Protein AF-A0A9D8TQJ2-F1 (afdb_monomer)

Structure (mmCIF, N/CA/C/O backbone):
data_AF-A0A9D8TQJ2-F1
#
_entry.id   AF-A0A9D8TQJ2-F1
#
loop_
_atom_site.group_PDB
_atom_site.id
_atom_site.type_symbol
_atom_site.label_atom_id
_atom_site.label_alt_id
_atom_site.label_comp_id
_atom_site.label_asym_id
_atom_site.label_entity_id
_atom_site.label_seq_id
_atom_site.pdbx_PDB_ins_code
_atom_site.Cartn_x
_atom_site.Cartn_y
_atom_site.Cartn_z
_atom_site.occupancy
_atom_site.B_iso_or_equiv
_atom_site.auth_seq_id
_atom_site.auth_comp_id
_atom_site.auth_asym_id
_atom_site.auth_atom_id
_atom_site.pdbx_PDB_model_num
ATOM 1 N N . MET A 1 1 ? 26.855 23.637 59.449 1.00 41.75 1 MET A N 1
ATOM 2 C CA . MET A 1 1 ? 26.951 24.164 58.075 1.00 41.75 1 MET A CA 1
ATOM 3 C C . MET A 1 1 ? 28.052 23.351 57.396 1.00 41.75 1 MET A C 1
ATOM 5 O O . MET A 1 1 ? 29.191 23.771 57.484 1.00 41.75 1 MET A O 1
ATOM 9 N N . THR A 1 2 ? 27.893 22.061 57.048 1.00 33.72 2 THR A N 1
ATOM 10 C CA . THR A 1 2 ? 27.016 21.406 56.033 1.00 33.72 2 THR A CA 1
ATOM 11 C C . THR A 1 2 ? 27.050 22.147 54.698 1.00 33.72 2 THR A C 1
ATOM 13 O O . THR A 1 2 ? 26.731 23.330 54.686 1.00 33.72 2 THR A O 1
ATOM 16 N N . ASP A 1 3 ? 27.362 21.558 53.550 1.00 35.69 3 ASP A N 1
ATOM 17 C CA . ASP A 1 3 ? 27.628 20.165 53.177 1.00 35.69 3 ASP A CA 1
ATOM 18 C C . ASP A 1 3 ? 28.449 20.242 51.874 1.00 35.69 3 ASP A C 1
ATOM 20 O O . ASP A 1 3 ? 27.935 20.703 50.855 1.00 35.69 3 ASP A O 1
ATOM 24 N N . GLU A 1 4 ? 29.709 19.807 51.899 1.00 45.75 4 GLU A N 1
ATOM 25 C CA . GLU A 1 4 ? 30.376 19.284 50.705 1.00 45.75 4 GLU A CA 1
ATOM 26 C C . GLU A 1 4 ? 29.895 17.834 50.563 1.00 45.75 4 GLU A C 1
ATOM 28 O O . GLU A 1 4 ? 30.240 16.984 51.382 1.00 45.75 4 GLU A O 1
ATOM 33 N N . ARG A 1 5 ? 29.030 17.559 49.577 1.00 44.41 5 ARG A N 1
ATOM 34 C CA . ARG A 1 5 ? 28.674 16.189 49.172 1.00 44.41 5 ARG A CA 1
ATOM 35 C C . ARG A 1 5 ? 29.328 15.909 47.825 1.00 44.41 5 ARG A C 1
ATOM 37 O O . ARG A 1 5 ? 29.052 16.627 46.870 1.00 44.41 5 ARG A O 1
ATOM 44 N N . ASN A 1 6 ? 30.385 15.107 47.786 1.00 33.66 6 ASN A N 1
ATOM 45 C CA . ASN A 1 6 ? 30.477 13.641 47.876 1.00 33.66 6 ASN A CA 1
ATOM 46 C C . ASN A 1 6 ? 30.016 12.887 46.618 1.00 33.66 6 ASN A C 1
ATOM 48 O O . ASN A 1 6 ? 28.889 13.034 46.151 1.00 33.66 6 ASN A O 1
ATOM 52 N N . ASP A 1 7 ? 30.946 12.021 46.214 1.00 34.88 7 ASP A N 1
ATOM 53 C CA . ASP A 1 7 ? 30.804 10.718 45.567 1.00 34.88 7 ASP A CA 1
ATOM 54 C C . ASP A 1 7 ? 30.577 10.640 44.055 1.00 34.88 7 ASP A C 1
ATOM 56 O O . ASP A 1 7 ? 29.483 10.453 43.527 1.00 34.88 7 ASP A O 1
ATOM 60 N N . ASN A 1 8 ? 31.730 10.663 43.379 1.00 35.00 8 ASN A N 1
ATOM 61 C CA . ASN A 1 8 ? 32.121 9.654 42.396 1.00 35.00 8 ASN A CA 1
ATOM 62 C C . ASN A 1 8 ? 31.466 8.281 42.631 1.00 35.00 8 ASN A C 1
ATOM 64 O O . ASN A 1 8 ? 31.633 7.696 43.694 1.00 35.00 8 ASN A O 1
ATOM 68 N N . ASP A 1 9 ? 30.912 7.704 41.569 1.00 33.22 9 ASP A N 1
ATOM 69 C CA . ASP A 1 9 ? 31.209 6.314 41.211 1.00 33.22 9 ASP A CA 1
ATOM 70 C C . ASP A 1 9 ? 30.932 6.118 39.711 1.00 33.22 9 ASP A C 1
ATOM 72 O O . ASP A 1 9 ? 29.886 5.652 39.263 1.00 33.22 9 ASP A O 1
ATOM 76 N N . VAL A 1 10 ? 31.918 6.528 38.909 1.00 40.25 10 VAL A N 1
ATOM 77 C CA . VAL A 1 10 ? 32.164 5.937 37.593 1.00 40.25 10 VAL A CA 1
ATOM 78 C C . VAL A 1 10 ? 32.840 4.599 37.866 1.00 40.25 10 VAL A C 1
ATOM 80 O O . VAL A 1 10 ? 34.021 4.562 38.207 1.00 40.25 10 VAL A O 1
ATOM 83 N N . LYS A 1 11 ? 32.090 3.504 37.731 1.00 32.88 11 LYS A N 1
ATOM 84 C CA . LYS A 1 11 ? 32.641 2.149 37.673 1.00 32.88 11 LYS A CA 1
ATOM 85 C C . LYS A 1 11 ? 32.078 1.405 36.471 1.00 32.88 11 LYS A C 1
ATOM 87 O O . LYS A 1 11 ? 30.883 1.152 36.378 1.00 32.88 11 LYS A O 1
ATOM 92 N N . GLU A 1 12 ? 33.002 1.140 35.552 1.00 30.14 12 GLU A N 1
ATOM 93 C CA . GLU A 1 12 ? 33.209 -0.154 34.901 1.00 30.14 12 GLU A CA 1
ATOM 94 C C . GLU A 1 12 ? 31.974 -0.867 34.334 1.00 30.14 12 GLU A C 1
ATOM 96 O O . GLU A 1 12 ? 31.280 -1.623 35.009 1.00 30.14 12 GLU A O 1
ATOM 101 N N . ILE A 1 13 ? 31.790 -0.721 33.020 1.00 30.53 13 ILE A N 1
ATOM 102 C CA . ILE A 1 13 ? 31.153 -1.759 32.208 1.00 30.53 13 ILE A CA 1
ATOM 103 C C . ILE A 1 13 ? 32.266 -2.745 31.851 1.00 30.53 13 ILE A C 1
ATOM 105 O O . ILE A 1 13 ? 32.965 -2.570 30.855 1.00 30.53 13 ILE A O 1
ATOM 109 N N . THR A 1 14 ? 32.456 -3.746 32.706 1.00 29.34 14 THR A N 1
ATOM 110 C CA . THR A 1 14 ? 33.305 -4.903 32.418 1.00 29.34 14 THR A CA 1
ATOM 111 C C . THR A 1 14 ? 32.421 -6.034 31.907 1.00 29.34 14 THR A C 1
ATOM 113 O O . THR A 1 14 ? 31.404 -6.375 32.511 1.00 29.34 14 THR A O 1
ATOM 116 N N . GLU A 1 15 ? 32.816 -6.578 30.759 1.00 38.06 15 GLU A N 1
ATOM 117 C CA . GLU A 1 15 ? 32.285 -7.781 30.126 1.00 38.06 15 GLU A CA 1
ATOM 118 C C . GLU A 1 15 ? 32.213 -8.954 31.105 1.00 38.06 15 GLU A C 1
ATOM 120 O O . GLU A 1 15 ? 33.219 -9.292 31.723 1.00 38.06 15 GLU A O 1
ATOM 125 N N . LEU A 1 16 ? 31.071 -9.644 31.153 1.00 29.00 16 LEU A N 1
ATOM 126 C CA . LEU A 1 16 ? 31.020 -11.045 31.561 1.00 29.00 16 LEU A CA 1
ATOM 127 C C . LEU A 1 16 ? 29.983 -11.811 30.727 1.00 29.00 16 LEU A C 1
ATOM 129 O O . LEU A 1 16 ? 28.775 -11.693 30.909 1.00 29.00 16 LEU A O 1
ATOM 133 N N . SER A 1 17 ? 30.557 -12.631 29.849 1.00 29.00 17 SER A N 1
ATOM 134 C CA . SER A 1 17 ? 30.237 -14.045 29.655 1.00 29.00 17 SER A CA 1
ATOM 135 C C . SER A 1 17 ? 28.999 -14.430 28.849 1.00 29.00 17 SER A C 1
ATOM 137 O O . SER A 1 17 ? 27.849 -14.346 29.274 1.00 29.00 17 SER A O 1
ATOM 139 N N . ALA A 1 18 ? 29.318 -15.000 27.687 1.00 37.19 18 ALA A N 1
ATOM 140 C CA . ALA A 1 18 ? 28.514 -15.968 26.971 1.00 37.19 18 ALA A CA 1
ATOM 141 C C . ALA A 1 18 ? 27.971 -17.052 27.916 1.00 37.19 18 ALA A C 1
ATOM 143 O O . ALA A 1 18 ? 28.737 -17.732 28.596 1.00 37.19 18 ALA A O 1
ATOM 144 N N . HIS A 1 19 ? 26.656 -17.246 27.878 1.00 29.11 19 HIS A N 1
ATOM 145 C CA . HIS A 1 19 ? 26.018 -18.493 28.265 1.00 29.11 19 HIS A CA 1
ATOM 146 C C . HIS A 1 19 ? 25.115 -18.948 27.117 1.00 29.11 19 HIS A C 1
ATOM 148 O O . HIS A 1 19 ? 24.122 -18.307 26.783 1.00 29.11 19 HIS A O 1
ATOM 154 N N . GLU A 1 20 ? 25.600 -20.002 26.462 1.00 26.11 20 GLU A N 1
ATOM 155 C CA . GLU A 1 20 ? 24.887 -21.164 25.926 1.00 26.11 20 GLU A CA 1
ATOM 156 C C . GLU A 1 20 ? 23.456 -20.941 25.412 1.00 26.11 20 GLU A C 1
ATOM 158 O O . GLU A 1 20 ? 22.484 -20.806 26.154 1.00 26.11 20 GLU A O 1
ATOM 163 N N . LEU A 1 21 ? 23.349 -20.987 24.082 1.00 28.83 21 LEU A N 1
ATOM 164 C CA . LEU A 1 21 ? 22.113 -21.241 23.352 1.00 28.83 21 LEU A CA 1
ATOM 165 C C . LEU A 1 21 ? 21.481 -22.549 23.863 1.00 28.83 21 LEU A C 1
ATOM 167 O O . LEU A 1 21 ? 22.164 -23.573 23.834 1.00 28.83 21 LEU A O 1
ATOM 171 N N . PRO A 1 22 ? 20.196 -22.576 24.256 1.00 29.62 22 PRO A N 1
ATOM 172 C CA . PRO A 1 22 ? 19.494 -23.842 24.340 1.00 29.62 22 PRO A CA 1
ATOM 173 C C . PRO A 1 22 ? 19.317 -24.390 22.920 1.00 29.62 22 PRO A C 1
ATOM 175 O O . PRO A 1 22 ? 18.733 -23.735 22.050 1.00 29.62 22 PRO A O 1
ATOM 178 N N . GLU A 1 23 ? 19.829 -25.598 22.695 1.00 32.75 23 GLU A N 1
ATOM 179 C CA . GLU A 1 23 ? 19.417 -26.449 21.584 1.00 32.75 23 GLU A CA 1
ATOM 180 C C . GLU A 1 23 ? 17.892 -26.593 21.652 1.00 32.75 23 GLU A C 1
ATOM 182 O O . GLU A 1 23 ? 17.343 -27.092 22.634 1.00 32.75 23 GLU A O 1
ATOM 187 N N . SER A 1 24 ? 17.189 -26.092 20.634 1.00 34.31 24 SER A N 1
ATOM 188 C CA . SER A 1 24 ? 15.777 -26.417 20.449 1.00 34.31 24 SER A CA 1
ATOM 189 C C . SER A 1 24 ? 15.685 -27.455 19.346 1.00 34.31 24 SER A C 1
ATOM 191 O O . SER A 1 24 ? 15.952 -27.178 18.177 1.00 34.31 24 SER A O 1
ATOM 193 N N . GLU A 1 25 ? 15.365 -28.669 19.782 1.00 29.47 25 GLU A N 1
ATOM 194 C CA . GLU A 1 25 ? 14.920 -29.770 18.948 1.00 29.47 25 GLU A CA 1
ATOM 195 C C . GLU A 1 25 ? 13.730 -29.351 18.074 1.00 29.47 25 GLU A C 1
ATOM 197 O O . GLU A 1 25 ? 12.920 -28.492 18.438 1.00 29.47 25 GLU A O 1
ATOM 202 N N . ASP A 1 26 ? 13.653 -29.994 16.911 1.00 37.78 26 ASP A N 1
ATOM 203 C CA . ASP A 1 26 ? 12.582 -29.930 15.924 1.00 37.78 26 ASP A CA 1
ATOM 204 C C . ASP A 1 26 ? 11.184 -29.708 16.528 1.00 37.78 26 ASP A C 1
ATOM 206 O O . ASP A 1 26 ? 10.557 -30.594 17.108 1.00 37.78 26 ASP A O 1
ATOM 210 N N . GLY A 1 27 ? 10.648 -28.513 16.290 1.00 26.33 27 GLY A N 1
ATOM 211 C CA . GLY A 1 27 ? 9.267 -28.149 16.577 1.00 26.33 27 GLY A CA 1
ATOM 212 C C . GLY A 1 27 ? 8.750 -27.233 15.480 1.00 26.33 27 GLY A C 1
ATOM 213 O O . GLY A 1 27 ? 8.761 -26.012 15.620 1.00 26.33 27 GLY A O 1
ATOM 214 N N . GLY A 1 28 ? 8.357 -27.835 14.354 1.00 25.61 28 GLY A N 1
ATOM 215 C CA . GLY A 1 28 ? 7.933 -27.168 13.123 1.00 25.61 28 GLY A CA 1
ATOM 216 C C . GLY A 1 28 ? 7.059 -25.930 13.341 1.00 25.61 28 GLY A C 1
ATOM 217 O O . GLY A 1 28 ? 5.921 -26.005 13.805 1.00 25.61 28 GLY A O 1
ATOM 218 N N . ILE A 1 29 ? 7.585 -24.777 12.930 1.00 25.77 29 ILE A N 1
ATOM 219 C CA . ILE A 1 29 ? 6.848 -23.517 12.890 1.00 25.77 29 ILE A CA 1
ATOM 220 C C . ILE A 1 29 ? 5.785 -23.627 11.790 1.00 25.77 29 ILE A C 1
ATOM 222 O O . ILE A 1 29 ? 6.057 -23.470 10.598 1.00 25.77 29 ILE A O 1
ATOM 226 N N . SER A 1 30 ? 4.549 -23.896 12.207 1.00 27.72 30 SER A N 1
ATOM 227 C CA . SER A 1 30 ? 3.347 -23.760 11.388 1.00 27.72 30 SER A CA 1
ATOM 228 C C . SER A 1 30 ? 3.174 -22.293 10.986 1.00 27.72 30 SER A C 1
ATOM 230 O O . SER A 1 30 ? 2.658 -21.467 11.740 1.00 27.72 30 SER A O 1
ATOM 232 N N . VAL A 1 31 ? 3.608 -21.966 9.771 1.00 25.33 31 VAL A N 1
ATOM 233 C CA . VAL A 1 31 ? 3.366 -20.679 9.116 1.00 25.33 31 VAL A CA 1
ATOM 234 C C . VAL A 1 31 ? 1.867 -20.546 8.828 1.00 25.33 31 VAL A C 1
ATOM 236 O O . VAL A 1 31 ? 1.390 -20.945 7.764 1.00 25.33 31 VAL A O 1
ATOM 239 N N . THR A 1 32 ? 1.099 -19.949 9.739 1.00 27.67 32 THR A N 1
ATOM 240 C CA . THR A 1 32 ? -0.270 -19.507 9.438 1.00 27.67 32 THR A CA 1
ATOM 241 C C . THR A 1 32 ? -0.207 -18.291 8.516 1.00 27.67 32 THR A C 1
ATOM 243 O O . THR A 1 32 ? -0.127 -17.137 8.939 1.00 27.67 32 THR A O 1
ATOM 246 N N . ARG A 1 33 ? -0.194 -18.573 7.210 1.00 33.56 33 ARG A N 1
ATOM 247 C CA . ARG A 1 33 ? -0.415 -17.614 6.126 1.00 33.56 33 ARG A CA 1
ATOM 248 C C . ARG A 1 33 ? -1.870 -17.146 6.153 1.00 33.56 33 ARG A C 1
ATOM 250 O O . ARG A 1 33 ? -2.712 -17.767 5.519 1.00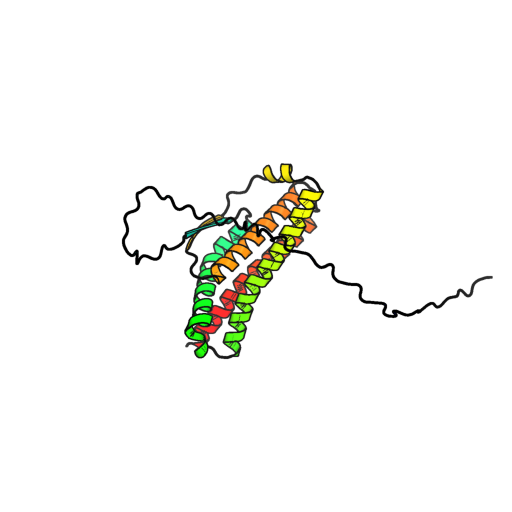 33.56 33 ARG A O 1
ATOM 257 N N . GLU A 1 34 ? -2.156 -16.013 6.779 1.00 30.44 34 GLU A N 1
ATOM 258 C CA . GLU A 1 34 ? -3.435 -15.319 6.572 1.00 30.44 34 GLU A CA 1
ATOM 259 C C . GLU A 1 34 ? -3.230 -13.841 6.234 1.00 30.44 34 GLU A C 1
ATOM 261 O O . GLU A 1 34 ? -3.637 -12.922 6.937 1.00 30.44 34 GLU A O 1
ATOM 266 N N . ALA A 1 35 ? -2.639 -13.611 5.061 1.00 28.36 35 ALA A N 1
ATOM 267 C CA . ALA A 1 35 ? -3.181 -12.594 4.173 1.00 28.36 35 ALA A CA 1
ATOM 268 C C . ALA A 1 35 ? -4.243 -13.306 3.324 1.00 28.36 35 ALA A C 1
ATOM 270 O O . ALA A 1 35 ? -3.904 -13.971 2.342 1.00 28.36 35 ALA A O 1
ATOM 271 N N . VAL A 1 36 ? -5.513 -13.253 3.741 1.00 32.34 36 VAL A N 1
ATOM 272 C CA . VAL A 1 36 ? -6.609 -13.883 2.991 1.00 32.34 36 VAL A CA 1
ATOM 273 C C . VAL A 1 36 ? -6.838 -13.091 1.710 1.00 32.34 36 VAL A C 1
ATOM 275 O O . VAL A 1 36 ? -7.630 -12.156 1.637 1.00 32.34 36 VAL A O 1
ATOM 278 N N . ILE A 1 37 ? -6.120 -13.495 0.674 1.00 37.25 37 ILE A N 1
ATOM 279 C CA . ILE A 1 37 ? -6.521 -13.275 -0.700 1.00 37.25 37 ILE A CA 1
ATOM 280 C C . ILE A 1 37 ? -7.470 -14.425 -1.033 1.00 37.25 37 ILE A C 1
ATOM 28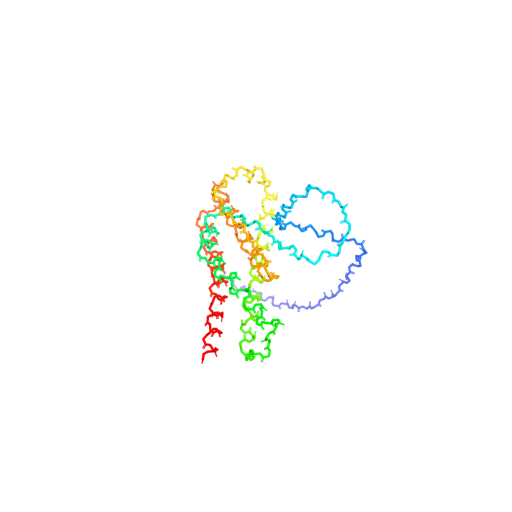2 O O . ILE A 1 37 ? -7.048 -15.564 -1.223 1.00 37.25 37 ILE A O 1
ATOM 286 N N . SER A 1 38 ? -8.764 -14.128 -1.105 1.00 34.75 38 SER A N 1
ATOM 287 C CA . SER A 1 38 ? -9.771 -15.113 -1.490 1.00 34.75 38 SER A CA 1
ATOM 288 C C . SER A 1 38 ? -9.654 -15.442 -2.982 1.00 34.75 38 SER A C 1
ATOM 290 O O . SER A 1 38 ? -10.072 -14.668 -3.844 1.00 34.75 38 SER A O 1
ATOM 292 N N . ALA A 1 39 ? -9.092 -16.608 -3.300 1.00 36.47 39 ALA A N 1
ATOM 293 C CA . ALA A 1 39 ? -9.189 -17.218 -4.620 1.00 36.47 39 ALA A CA 1
ATOM 294 C C . ALA A 1 39 ? -10.497 -18.026 -4.707 1.00 36.47 39 ALA A C 1
ATOM 296 O O . ALA A 1 39 ? -10.502 -19.244 -4.557 1.00 36.47 39 ALA A O 1
ATOM 297 N N . LYS A 1 40 ? -11.641 -17.370 -4.939 1.00 33.22 40 LYS A N 1
ATOM 298 C CA . LYS A 1 40 ? -12.885 -18.096 -5.260 1.00 33.22 40 LYS A CA 1
ATOM 299 C C . LYS A 1 40 ? -12.867 -18.561 -6.721 1.00 33.22 40 LYS A C 1
ATOM 301 O O . LYS A 1 40 ? -13.340 -17.861 -7.614 1.00 33.22 40 LYS A O 1
ATOM 306 N N . GLY A 1 41 ? -12.347 -19.765 -6.954 1.00 35.34 41 GLY A N 1
ATOM 307 C CA . GLY A 1 41 ? -12.626 -20.561 -8.151 1.00 35.34 41 GLY A CA 1
ATOM 308 C C . GLY A 1 41 ? -13.849 -21.450 -7.912 1.00 35.34 41 GLY A C 1
ATOM 309 O O . GLY A 1 41 ? -13.809 -22.341 -7.070 1.00 35.34 41 GLY A O 1
ATOM 310 N N . LYS A 1 42 ? -14.954 -21.213 -8.627 1.00 33.16 42 LYS A N 1
ATOM 311 C CA . LYS A 1 42 ? -16.074 -22.165 -8.686 1.00 33.16 42 LYS A CA 1
ATOM 312 C C . LYS A 1 42 ? -15.706 -23.271 -9.684 1.00 33.16 42 LYS A C 1
ATOM 314 O O . LYS A 1 42 ? -15.885 -23.067 -10.878 1.00 33.16 42 LYS A O 1
ATOM 319 N N . ASN A 1 43 ? -15.234 -24.424 -9.208 1.00 37.84 43 ASN A N 1
ATOM 320 C CA . ASN A 1 43 ? -15.169 -25.645 -10.016 1.00 37.84 43 ASN A CA 1
ATOM 321 C C . ASN A 1 43 ? -16.440 -26.470 -9.781 1.00 37.84 43 ASN A C 1
ATOM 323 O O . ASN A 1 43 ? -16.605 -27.097 -8.738 1.00 37.84 43 ASN A O 1
ATOM 327 N N . ARG A 1 44 ? -17.344 -26.469 -10.762 1.00 34.44 44 ARG A N 1
ATOM 328 C CA . ARG A 1 44 ? -18.294 -27.565 -10.981 1.00 34.44 44 ARG A CA 1
ATOM 329 C C . ARG A 1 44 ? -17.950 -28.165 -12.341 1.00 34.44 44 ARG A C 1
ATOM 331 O O . ARG A 1 44 ? -18.057 -27.455 -13.333 1.00 34.44 44 ARG A O 1
ATOM 338 N N . GLY A 1 45 ? -17.547 -29.434 -12.368 1.00 30.52 45 GLY A N 1
ATOM 339 C CA . GLY A 1 45 ? -17.410 -30.210 -13.605 1.00 30.52 45 GLY A CA 1
ATOM 340 C C . GLY A 1 45 ? -16.104 -30.994 -13.723 1.00 30.52 45 GLY A C 1
ATOM 341 O O . GLY A 1 45 ? -15.084 -30.438 -14.102 1.00 30.52 45 GLY A O 1
ATOM 342 N N . SER A 1 46 ? -16.189 -32.280 -13.379 1.00 32.25 46 SER A N 1
ATOM 343 C CA . SER A 1 46 ? -15.645 -33.445 -14.098 1.00 32.25 46 SER A CA 1
ATOM 344 C C . SER A 1 46 ? -14.241 -33.364 -14.721 1.00 32.25 46 SER A C 1
ATOM 346 O O . SER A 1 46 ? -14.026 -32.740 -15.756 1.00 32.25 46 SER A O 1
ATOM 348 N N . TYR A 1 47 ? -13.312 -34.132 -14.147 1.00 38.00 47 TYR A N 1
ATOM 349 C CA . TYR A 1 47 ? -12.015 -34.459 -14.737 1.00 38.00 47 TYR A CA 1
ATOM 350 C C . TYR A 1 47 ? -12.167 -35.319 -16.003 1.00 38.00 47 TYR A C 1
ATOM 352 O O . TYR A 1 47 ? -12.763 -36.392 -15.959 1.00 38.00 47 TYR A O 1
ATOM 360 N N . SER A 1 48 ? -11.542 -34.898 -17.103 1.00 33.91 48 SER A N 1
ATOM 361 C CA . SER A 1 48 ? -10.993 -35.803 -18.120 1.00 33.91 48 SER A CA 1
ATOM 362 C C . SER A 1 48 ? -9.690 -35.200 -18.654 1.00 33.91 48 SER A C 1
ATOM 364 O O . SER A 1 48 ? -9.580 -33.986 -18.829 1.00 33.91 48 SER A O 1
ATOM 366 N N . GLY A 1 49 ? -8.664 -36.045 -18.759 1.00 40.31 49 GLY A N 1
ATOM 367 C CA . GLY A 1 49 ? -7.272 -35.658 -18.958 1.00 40.31 49 GLY A CA 1
ATOM 368 C C . GLY A 1 49 ? -6.948 -35.167 -20.369 1.00 40.31 49 GLY A C 1
ATOM 369 O O . GLY A 1 49 ? -7.400 -35.718 -21.366 1.00 40.31 49 GLY A O 1
ATOM 370 N N . GLY A 1 50 ? -6.095 -34.148 -20.418 1.00 30.97 50 GLY A N 1
ATOM 371 C CA . GLY A 1 50 ? -5.432 -33.609 -21.602 1.00 30.97 50 GLY A CA 1
ATOM 372 C C . GLY A 1 50 ? -4.474 -32.491 -21.168 1.00 30.97 50 GLY A C 1
ATOM 373 O O . GLY A 1 50 ? -4.700 -31.883 -20.117 1.00 30.97 50 GLY A O 1
ATOM 374 N N . PRO A 1 51 ? -3.379 -32.216 -21.899 1.00 34.56 51 PRO A N 1
ATOM 375 C CA . PRO A 1 51 ? -2.375 -31.256 -21.459 1.00 34.56 51 PRO A CA 1
ATOM 376 C C . PRO A 1 51 ? -2.941 -29.838 -21.594 1.00 34.56 51 PRO A C 1
ATOM 378 O O . PRO A 1 51 ? -3.027 -29.283 -22.690 1.00 34.56 51 PRO A O 1
ATOM 381 N N . VAL A 1 52 ? -3.348 -29.237 -20.474 1.00 39.53 52 VAL A N 1
ATOM 382 C CA . VAL A 1 52 ? -3.906 -27.879 -20.445 1.00 39.53 52 VAL A CA 1
ATOM 383 C C . VAL A 1 52 ? -2.777 -26.861 -20.632 1.00 39.53 52 VAL A C 1
ATOM 385 O O . VAL A 1 52 ? -2.239 -26.296 -19.682 1.00 39.53 52 VAL A O 1
ATOM 388 N N . ARG A 1 53 ? -2.429 -26.581 -21.893 1.00 43.56 53 ARG A N 1
ATOM 389 C CA . ARG A 1 53 ? -1.836 -25.297 -22.291 1.00 43.56 53 ARG A CA 1
ATOM 390 C C . ARG A 1 53 ? -2.915 -24.218 -22.150 1.00 43.56 53 ARG A C 1
ATOM 392 O O . ARG A 1 53 ? -3.609 -23.884 -23.100 1.00 43.56 53 ARG A O 1
ATOM 399 N N . GLY A 1 54 ? -3.075 -23.700 -20.938 1.00 36.34 54 GLY A N 1
ATOM 400 C CA . GLY A 1 54 ? -4.040 -22.651 -20.619 1.00 36.34 54 GLY A CA 1
ATOM 401 C C . GLY A 1 54 ? -3.770 -22.104 -19.227 1.00 36.34 54 GLY A C 1
ATOM 402 O O . GLY A 1 54 ? -4.432 -22.489 -18.270 1.00 36.34 54 GLY A O 1
ATOM 403 N N . GLY A 1 55 ? -2.753 -21.248 -19.101 1.00 39.59 55 GLY A N 1
ATOM 404 C CA . GLY A 1 55 ? -2.408 -20.606 -17.834 1.00 39.59 55 GLY A CA 1
ATOM 405 C C . GLY A 1 55 ? -3.610 -19.845 -17.272 1.00 39.59 55 GLY A C 1
ATOM 406 O O . GLY A 1 55 ? -3.986 -18.795 -17.792 1.00 39.59 55 GLY A O 1
ATOM 407 N N . LEU A 1 56 ? -4.220 -20.389 -16.218 1.00 48.12 56 LEU A N 1
ATOM 408 C CA . LEU A 1 56 ? -5.282 -19.751 -15.445 1.00 48.12 56 LEU A CA 1
ATOM 409 C C . LEU A 1 56 ? -4.786 -18.378 -14.972 1.00 48.12 56 LEU A C 1
ATOM 411 O O . LEU A 1 56 ? -3.959 -18.290 -14.064 1.00 48.12 56 LEU A O 1
ATOM 415 N N . ARG A 1 57 ? -5.286 -17.290 -15.573 1.00 56.03 57 ARG A N 1
ATOM 416 C CA . ARG A 1 57 ? -5.082 -15.942 -15.027 1.00 56.03 57 ARG A CA 1
ATOM 417 C C . ARG A 1 57 ? -5.702 -15.911 -13.632 1.00 56.03 57 ARG A C 1
ATOM 419 O O . ARG A 1 57 ? -6.922 -15.944 -13.491 1.00 56.03 57 ARG A O 1
ATOM 426 N N . GLN A 1 58 ? -4.861 -15.872 -12.604 1.00 70.50 58 GLN A N 1
ATOM 427 C CA . GLN A 1 58 ? -5.313 -15.756 -11.224 1.00 70.50 58 GLN A CA 1
ATOM 428 C C . GLN A 1 58 ? -5.855 -14.340 -10.998 1.00 70.50 58 GLN A C 1
ATOM 430 O O . GLN A 1 58 ? -5.142 -13.347 -11.162 1.00 70.50 58 GLN A O 1
ATOM 435 N N . TYR A 1 59 ? -7.136 -14.249 -10.647 1.00 81.25 59 TYR A N 1
ATOM 436 C CA . TYR A 1 59 ? -7.776 -12.996 -10.260 1.00 81.25 59 TYR A CA 1
ATOM 437 C C . TYR A 1 59 ? -7.889 -12.922 -8.740 1.00 81.25 59 TYR A C 1
ATOM 439 O O . TYR A 1 59 ? -8.283 -13.888 -8.093 1.00 81.25 59 TYR A O 1
ATOM 447 N N . TYR A 1 60 ? -7.586 -11.747 -8.213 1.00 83.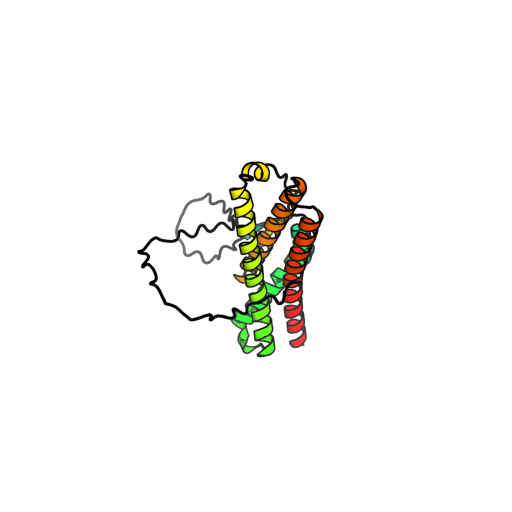81 60 TYR A N 1
ATOM 448 C CA . TYR A 1 60 ? -7.525 -11.406 -6.804 1.00 83.81 60 TYR A CA 1
ATOM 449 C C . TYR A 1 60 ? -8.636 -10.393 -6.514 1.00 83.81 60 TYR A C 1
ATOM 451 O O . TYR A 1 60 ? -8.841 -9.455 -7.290 1.00 83.81 60 TYR A O 1
ATOM 459 N N . GLU A 1 61 ? -9.381 -10.582 -5.428 1.00 88.38 61 GLU A N 1
ATOM 460 C CA . GLU A 1 61 ? -10.340 -9.590 -4.940 1.00 88.38 61 GLU A CA 1
ATOM 461 C C . GLU A 1 61 ? -9.667 -8.749 -3.853 1.00 88.38 61 GLU A C 1
ATOM 463 O O . GLU A 1 61 ? -9.344 -9.259 -2.782 1.00 88.38 61 GLU A O 1
ATOM 468 N N . LEU A 1 62 ? -9.429 -7.468 -4.140 1.00 90.62 62 LEU A N 1
ATOM 469 C CA . LEU A 1 62 ? -8.966 -6.508 -3.146 1.00 90.62 62 LEU A CA 1
ATOM 470 C C . LEU A 1 62 ? -10.181 -5.879 -2.466 1.00 90.62 62 LEU A C 1
ATOM 472 O O . LEU A 1 62 ? -11.042 -5.321 -3.149 1.00 90.62 62 LEU A O 1
ATOM 476 N N . VAL A 1 63 ? -10.217 -5.950 -1.137 1.00 90.19 63 VAL A N 1
ATOM 477 C CA . VAL A 1 63 ? -11.234 -5.321 -0.290 1.00 90.19 63 VAL A CA 1
ATOM 478 C C . VAL A 1 63 ? -10.519 -4.440 0.729 1.00 90.19 63 VAL A C 1
ATOM 480 O O . VAL A 1 63 ? -9.738 -4.953 1.529 1.00 90.19 63 VAL A O 1
ATOM 483 N N . LEU A 1 64 ? -10.783 -3.136 0.685 1.00 91.62 64 LEU A N 1
ATOM 484 C CA . LEU A 1 64 ? -10.265 -2.142 1.627 1.00 91.62 64 LEU A CA 1
ATOM 485 C C . LEU A 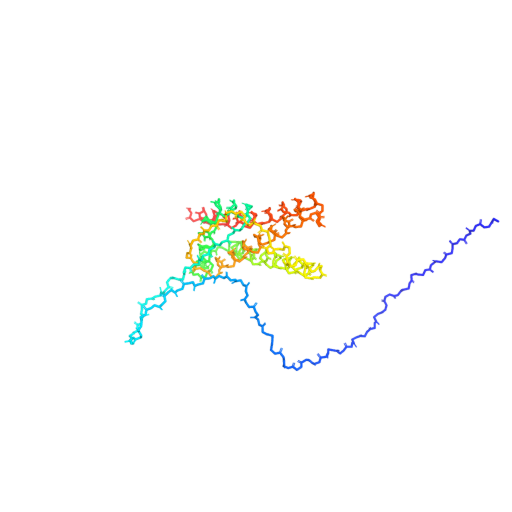1 64 ? -11.429 -1.560 2.411 1.00 91.62 64 LEU A C 1
ATOM 487 O O . LEU A 1 64 ? -12.475 -1.282 1.832 1.00 91.62 64 LEU A O 1
ATOM 491 N N . LEU A 1 65 ? -11.252 -1.391 3.709 1.00 89.44 65 LEU A N 1
ATOM 492 C CA . LEU A 1 65 ? -12.322 -1.057 4.642 1.00 89.44 65 LEU A CA 1
ATOM 493 C C . LEU A 1 65 ? -12.307 0.412 5.065 1.00 89.44 65 LEU A C 1
ATOM 495 O O . LEU A 1 65 ? -13.359 0.994 5.328 1.00 89.44 65 LEU A O 1
ATOM 499 N N . SER A 1 66 ? -11.117 1.005 5.116 1.00 90.38 66 SER A N 1
ATOM 500 C CA . SER A 1 66 ? -10.919 2.404 5.475 1.00 90.38 66 SER A CA 1
ATOM 501 C C . SER A 1 66 ? -11.150 3.332 4.283 1.00 90.38 66 SER A C 1
ATOM 503 O O . SER A 1 66 ? -10.834 3.010 3.125 1.00 90.38 66 SER A O 1
ATOM 505 N N . ALA A 1 67 ? -11.659 4.531 4.566 1.00 89.81 67 ALA A N 1
ATOM 506 C CA . ALA A 1 67 ? -11.805 5.582 3.565 1.00 89.81 67 ALA A CA 1
ATOM 507 C C . ALA A 1 67 ? -10.433 6.024 3.026 1.00 89.81 67 ALA A C 1
ATOM 509 O O . ALA A 1 67 ? -10.273 6.263 1.829 1.00 89.81 67 ALA A O 1
ATOM 510 N N . GLU A 1 68 ? -9.413 6.087 3.879 1.00 91.88 68 GLU A N 1
ATOM 511 C CA . GLU A 1 68 ? -8.042 6.459 3.540 1.00 91.88 68 GLU A CA 1
ATOM 512 C C . GLU A 1 68 ? -7.424 5.498 2.525 1.00 91.88 68 GLU A C 1
ATOM 514 O O . GLU A 1 68 ? -6.910 5.949 1.496 1.00 91.88 68 GLU A O 1
ATOM 519 N N . ALA A 1 69 ? -7.494 4.185 2.769 1.00 93.38 69 ALA A N 1
ATOM 520 C CA . ALA A 1 69 ? -6.979 3.198 1.823 1.00 93.38 69 ALA A CA 1
ATOM 521 C C . ALA A 1 69 ? -7.788 3.193 0.529 1.00 93.38 69 ALA A C 1
ATOM 523 O O . ALA A 1 69 ? -7.200 3.160 -0.553 1.00 93.38 69 ALA A O 1
ATOM 524 N N . SER A 1 70 ? -9.112 3.320 0.622 1.00 93.31 70 SER A N 1
ATOM 525 C CA . SER A 1 70 ? -10.001 3.439 -0.537 1.00 93.31 70 SER A CA 1
ATOM 526 C C . SER A 1 70 ? -9.653 4.649 -1.412 1.00 93.31 70 SER A C 1
ATOM 528 O O . SER A 1 70 ? -9.589 4.535 -2.636 1.00 93.31 70 SER A O 1
ATOM 530 N N . ASN A 1 71 ? -9.347 5.795 -0.800 1.00 93.19 71 ASN A N 1
ATOM 531 C CA . ASN A 1 71 ? -8.950 7.019 -1.496 1.00 93.19 71 ASN A CA 1
ATOM 532 C C . ASN A 1 71 ? -7.593 6.882 -2.197 1.00 93.19 71 ASN A C 1
ATOM 534 O O . ASN A 1 71 ? -7.453 7.289 -3.354 1.00 93.19 71 ASN A O 1
ATOM 538 N N . ILE A 1 72 ? -6.593 6.299 -1.525 1.00 93.94 72 ILE A N 1
ATOM 539 C CA . ILE A 1 72 ? -5.287 6.014 -2.144 1.00 93.94 72 ILE A CA 1
ATOM 540 C C . ILE A 1 72 ? -5.471 5.030 -3.301 1.00 93.94 72 ILE A C 1
ATOM 542 O O . ILE A 1 72 ? -4.951 5.255 -4.395 1.00 93.94 72 ILE A O 1
ATOM 546 N N . ALA A 1 73 ? -6.252 3.970 -3.094 1.00 93.44 73 ALA A N 1
ATOM 547 C CA . ALA A 1 73 ? -6.485 2.955 -4.104 1.00 93.44 73 ALA A CA 1
ATOM 548 C C . ALA A 1 73 ? -7.222 3.513 -5.328 1.00 93.44 73 ALA A C 1
ATOM 550 O O . ALA A 1 73 ? -6.815 3.260 -6.461 1.00 93.44 73 ALA A O 1
ATOM 551 N N . GLY A 1 74 ? -8.256 4.329 -5.123 1.00 91.75 74 GLY A N 1
ATOM 552 C CA . GLY A 1 74 ? -8.993 4.972 -6.208 1.00 91.75 74 GLY A CA 1
ATOM 553 C C . GLY A 1 74 ? -8.109 5.857 -7.089 1.00 91.75 74 GLY A C 1
ATOM 554 O O . GLY A 1 74 ? -8.279 5.871 -8.305 1.00 91.75 74 GLY A O 1
ATOM 555 N N . ARG A 1 75 ? -7.131 6.553 -6.495 1.00 93.56 75 ARG A N 1
ATOM 556 C CA . ARG A 1 75 ? -6.273 7.512 -7.212 1.00 93.56 75 ARG A CA 1
ATOM 557 C C . ARG A 1 75 ? -5.010 6.892 -7.802 1.00 93.56 75 ARG A C 1
ATOM 559 O O . ARG A 1 75 ? -4.628 7.239 -8.913 1.00 93.56 75 ARG A O 1
ATOM 566 N N . MET A 1 76 ? -4.338 6.014 -7.060 1.00 95.38 76 MET A N 1
ATOM 567 C CA . MET A 1 76 ? -2.958 5.616 -7.367 1.00 95.38 76 MET A CA 1
ATOM 568 C C . MET A 1 76 ? -2.819 4.149 -7.776 1.00 95.38 76 MET A C 1
ATOM 570 O O . MET A 1 76 ? -1.904 3.826 -8.525 1.00 95.38 76 MET A O 1
ATOM 574 N N . LEU A 1 77 ? -3.726 3.258 -7.356 1.00 93.81 77 LEU A N 1
ATOM 575 C CA . LEU A 1 77 ? -3.560 1.803 -7.505 1.00 93.81 77 LEU A CA 1
ATOM 576 C C . LEU A 1 77 ? -3.275 1.364 -8.941 1.00 93.81 77 LEU A C 1
ATOM 578 O O . LEU A 1 77 ? -2.322 0.629 -9.171 1.00 93.81 77 LEU A O 1
ATOM 582 N N . SER A 1 78 ? -4.085 1.805 -9.910 1.00 92.88 78 SER A N 1
ATOM 583 C CA . SER A 1 78 ? -3.921 1.391 -11.311 1.00 92.88 78 SER A CA 1
ATOM 584 C C . SER A 1 78 ? -2.555 1.814 -11.864 1.00 92.88 78 SER A C 1
ATOM 586 O O . SER A 1 78 ? -1.874 1.010 -12.499 1.00 92.88 78 SER A O 1
ATOM 588 N N . GLY A 1 79 ? -2.153 3.063 -11.600 1.00 94.75 79 GLY A N 1
ATOM 589 C CA . GLY A 1 79 ? -0.878 3.612 -12.059 1.00 94.75 79 GLY A CA 1
ATOM 590 C C . GLY A 1 79 ? 0.308 2.932 -11.385 1.00 94.75 79 GLY A C 1
ATOM 591 O O . GLY A 1 79 ? 1.235 2.505 -12.067 1.00 94.75 79 GLY A O 1
ATOM 592 N N . THR A 1 80 ? 0.250 2.763 -10.062 1.00 96.44 80 THR A N 1
ATOM 593 C CA . THR A 1 80 ? 1.307 2.101 -9.295 1.00 96.44 80 THR A CA 1
ATOM 594 C C . THR A 1 80 ? 1.459 0.642 -9.717 1.00 96.44 80 THR A C 1
ATOM 596 O O . THR A 1 80 ? 2.574 0.224 -9.999 1.00 96.44 80 THR A O 1
ATOM 599 N N . MET A 1 81 ? 0.368 -0.119 -9.858 1.00 94.94 81 MET A N 1
ATOM 600 C CA . MET A 1 81 ? 0.415 -1.520 -10.311 1.00 94.94 81 MET A CA 1
ATOM 601 C C . MET A 1 81 ? 1.026 -1.652 -11.706 1.00 94.94 81 MET A C 1
ATOM 603 O O . MET A 1 81 ? 1.875 -2.511 -11.929 1.00 94.94 81 MET A O 1
ATOM 607 N N . TRP A 1 82 ? 0.641 -0.777 -12.639 1.00 94.75 82 TRP A N 1
ATOM 608 C CA . TRP A 1 82 ? 1.240 -0.750 -13.974 1.00 94.75 82 TRP A CA 1
ATOM 609 C C . TRP A 1 82 ? 2.740 -0.444 -13.920 1.00 94.75 82 TRP A C 1
ATOM 611 O O . TRP A 1 82 ? 3.529 -1.101 -14.599 1.00 94.75 82 TRP A O 1
ATOM 621 N N . SER A 1 83 ? 3.147 0.519 -13.091 1.00 96.06 83 SER A N 1
ATOM 622 C CA . SER A 1 83 ? 4.559 0.861 -12.921 1.00 96.06 83 SER A CA 1
ATOM 623 C C . SER A 1 83 ? 5.338 -0.293 -12.298 1.00 96.06 83 SER A C 1
ATOM 625 O O . SER A 1 83 ? 6.371 -0.663 -12.837 1.00 96.06 83 SER A O 1
ATOM 627 N N . ILE A 1 84 ? 4.824 -0.935 -11.245 1.00 95.56 84 ILE A N 1
ATOM 628 C CA . ILE A 1 84 ? 5.453 -2.121 -10.641 1.00 95.56 84 ILE A CA 1
ATOM 629 C C . ILE A 1 84 ? 5.628 -3.221 -11.681 1.00 95.56 84 ILE A C 1
ATOM 631 O O . ILE A 1 84 ? 6.704 -3.810 -11.759 1.00 95.56 84 ILE A O 1
ATOM 635 N N . HIS A 1 85 ? 4.604 -3.481 -12.496 1.00 92.62 85 HIS A N 1
ATOM 636 C CA . HIS A 1 85 ? 4.682 -4.462 -13.572 1.00 92.62 85 HIS A CA 1
ATOM 637 C C . HIS A 1 85 ? 5.847 -4.162 -14.519 1.00 92.62 85 HIS A C 1
ATOM 639 O O . HIS A 1 85 ? 6.707 -5.012 -14.745 1.00 92.62 85 HIS A O 1
ATOM 645 N N . ARG A 1 86 ? 5.894 -2.932 -15.042 1.00 91.88 86 ARG A N 1
ATOM 646 C CA . ARG A 1 86 ? 6.905 -2.496 -16.012 1.00 91.88 86 ARG A CA 1
ATOM 647 C C . ARG A 1 86 ? 8.310 -2.524 -15.415 1.00 91.88 86 ARG A C 1
ATOM 649 O O . ARG A 1 86 ? 9.212 -3.068 -16.039 1.00 91.88 86 ARG A O 1
ATOM 656 N N . LEU A 1 87 ? 8.474 -2.024 -14.191 1.00 92.75 87 LEU A N 1
ATOM 657 C CA . LEU A 1 87 ? 9.738 -2.073 -13.455 1.00 92.75 87 LEU A CA 1
ATOM 658 C C . LEU A 1 87 ? 10.189 -3.513 -13.185 1.00 92.75 87 LEU A C 1
ATOM 660 O O . LEU A 1 87 ? 11.366 -3.817 -13.337 1.00 92.75 87 LEU A O 1
ATOM 664 N N . SER A 1 88 ? 9.259 -4.415 -12.852 1.00 90.06 88 SER A N 1
ATOM 665 C CA . SER A 1 88 ? 9.567 -5.841 -12.683 1.00 90.06 88 SER A CA 1
ATOM 666 C C . SER A 1 88 ? 10.070 -6.444 -13.997 1.00 90.06 88 SER A C 1
ATOM 668 O O . SER A 1 88 ? 11.058 -7.166 -14.003 1.00 90.06 88 SER A O 1
ATOM 670 N N . VAL A 1 89 ? 9.431 -6.127 -15.128 1.00 87.81 89 VAL A N 1
ATOM 671 C CA . VAL A 1 89 ? 9.879 -6.616 -16.441 1.00 87.81 89 VAL A CA 1
ATOM 672 C C . VAL A 1 89 ? 11.280 -6.106 -16.783 1.00 87.81 89 VAL A C 1
ATOM 674 O O . VAL A 1 89 ? 12.102 -6.890 -17.250 1.00 87.81 89 VAL A O 1
ATOM 677 N N . LEU A 1 90 ? 11.566 -4.825 -16.525 1.00 85.69 90 LEU A N 1
ATOM 678 C CA . LEU A 1 90 ? 12.898 -4.254 -16.745 1.00 85.69 90 LEU A CA 1
ATOM 679 C C . LEU A 1 90 ? 13.953 -4.946 -15.880 1.00 85.69 90 LEU A C 1
ATOM 681 O O . LEU A 1 90 ? 14.978 -5.369 -16.402 1.00 85.69 90 LEU A O 1
ATOM 685 N N . LEU A 1 91 ? 13.664 -5.137 -14.590 1.00 83.38 91 LEU A N 1
ATOM 686 C CA . LEU A 1 91 ? 14.596 -5.754 -13.651 1.00 83.38 91 LEU A CA 1
ATOM 687 C C . LEU A 1 91 ? 14.903 -7.222 -13.990 1.00 83.38 91 LEU A C 1
ATOM 689 O O . LEU A 1 91 ? 16.046 -7.637 -13.859 1.00 83.38 91 LEU A O 1
ATOM 693 N N . PHE A 1 92 ? 13.903 -8.010 -14.407 1.00 80.25 92 PHE A N 1
ATOM 694 C CA . PHE A 1 92 ? 14.067 -9.460 -14.599 1.00 80.25 92 PHE A CA 1
ATOM 695 C C . PHE A 1 92 ? 14.416 -9.884 -16.027 1.00 80.25 92 PHE A C 1
ATOM 697 O O . PHE A 1 92 ? 15.051 -10.918 -16.206 1.00 80.25 92 PHE A O 1
ATOM 704 N N . PHE A 1 93 ? 13.974 -9.141 -17.044 1.00 75.94 93 PHE A N 1
ATOM 705 C CA . PHE A 1 93 ? 14.105 -9.569 -18.444 1.00 75.94 93 PHE A CA 1
ATOM 706 C C . PHE A 1 93 ? 14.935 -8.623 -19.305 1.00 75.94 93 PHE A C 1
ATOM 708 O O . PHE A 1 93 ? 15.261 -8.973 -20.436 1.00 75.94 93 PHE A O 1
ATOM 715 N N . ARG A 1 94 ? 15.234 -7.414 -18.820 1.00 77.81 94 ARG A N 1
ATOM 716 C CA . ARG A 1 94 ? 15.989 -6.402 -19.571 1.00 77.81 94 ARG A CA 1
ATOM 717 C C . ARG A 1 94 ? 17.016 -5.695 -18.690 1.00 77.81 94 ARG A C 1
ATOM 719 O O . ARG A 1 94 ? 17.236 -4.497 -18.843 1.00 77.81 94 ARG A O 1
ATOM 726 N N . GLN A 1 95 ? 17.632 -6.431 -17.769 1.00 78.75 95 GLN A N 1
ATOM 727 C CA . GLN A 1 95 ? 18.614 -5.875 -16.841 1.00 78.75 95 GLN A CA 1
ATOM 728 C C . GLN A 1 95 ? 19.770 -5.186 -17.581 1.00 78.75 95 GLN A C 1
ATOM 730 O O . GLN A 1 95 ? 20.130 -4.072 -17.222 1.00 78.75 95 GLN A O 1
ATOM 735 N N . ASP A 1 96 ? 20.248 -5.790 -18.671 1.00 82.75 96 ASP A N 1
ATOM 736 C CA . ASP A 1 96 ? 21.352 -5.266 -19.490 1.00 82.75 96 ASP A CA 1
ATOM 737 C C . ASP A 1 96 ? 21.018 -3.951 -20.216 1.00 82.75 96 ASP A C 1
ATOM 739 O O . ASP A 1 96 ? 21.900 -3.307 -20.776 1.00 82.75 96 ASP A O 1
ATOM 743 N N . SER A 1 97 ? 19.743 -3.543 -20.227 1.00 82.81 97 SER A N 1
ATOM 744 C CA . SER A 1 97 ? 19.305 -2.264 -20.804 1.00 82.81 97 SER A CA 1
ATOM 745 C C . SER A 1 97 ? 19.293 -1.105 -19.807 1.00 82.81 97 SER A C 1
ATOM 747 O O . SER A 1 97 ? 19.015 0.023 -20.203 1.00 82.81 97 SER A O 1
ATOM 749 N N . LEU A 1 98 ? 19.555 -1.372 -18.524 1.00 85.94 98 LEU A N 1
ATOM 750 C CA . LEU A 1 98 ? 19.588 -0.355 -17.480 1.00 85.94 98 LEU A CA 1
ATOM 751 C C . LEU A 1 98 ? 21.032 0.044 -17.187 1.00 85.94 98 LEU A C 1
ATOM 753 O O . LEU A 1 98 ? 21.897 -0.812 -17.004 1.00 85.94 98 LEU A O 1
ATOM 757 N N . SER A 1 99 ? 21.276 1.345 -17.048 1.00 89.50 99 SER A N 1
ATOM 758 C CA . SER A 1 99 ? 22.505 1.804 -16.400 1.00 89.50 99 SER A CA 1
ATOM 759 C C . SER A 1 99 ? 22.546 1.339 -14.938 1.00 89.50 99 SER A C 1
ATOM 761 O O . SER A 1 99 ? 21.511 1.077 -14.318 1.00 89.50 99 SER A O 1
ATOM 763 N N . GLU A 1 100 ? 23.739 1.276 -14.346 1.00 90.12 100 GLU A N 1
ATOM 764 C CA . GLU A 1 100 ? 23.907 0.867 -12.944 1.00 90.12 100 GLU A CA 1
ATOM 765 C C . GLU A 1 100 ? 23.039 1.706 -11.988 1.00 90.12 100 GLU A C 1
ATOM 767 O O . GLU A 1 100 ? 22.339 1.169 -11.126 1.00 90.12 100 GLU A O 1
ATOM 772 N N . ASN A 1 101 ? 22.991 3.023 -12.204 1.00 90.00 101 ASN A N 1
ATOM 773 C CA . ASN A 1 101 ? 22.180 3.945 -11.407 1.00 90.00 101 ASN A CA 1
ATOM 774 C C . ASN A 1 101 ? 20.674 3.675 -11.536 1.00 90.00 10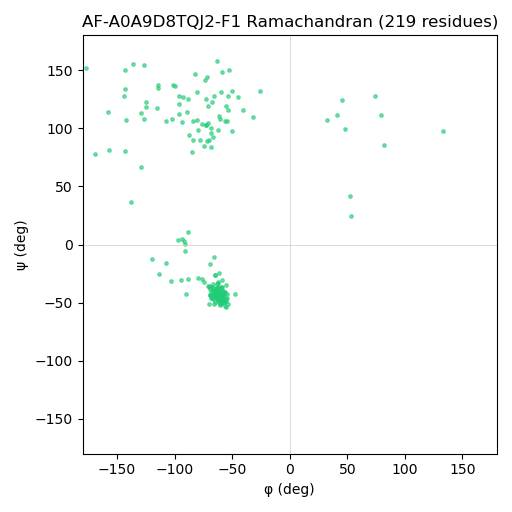1 ASN A C 1
ATOM 776 O O . ASN A 1 101 ? 19.924 3.779 -10.558 1.00 90.00 101 ASN A O 1
ATOM 780 N N . GLU A 1 102 ? 20.211 3.330 -12.736 1.00 91.50 102 GLU A N 1
ATOM 781 C CA . GLU A 1 102 ? 18.815 2.975 -12.986 1.00 91.50 102 GLU A CA 1
ATOM 782 C C . GLU A 1 102 ? 18.465 1.638 -12.341 1.00 91.50 102 GLU A C 1
ATOM 784 O O . GLU A 1 102 ? 17.439 1.537 -11.667 1.00 91.50 102 GLU A O 1
ATOM 789 N N . PHE A 1 103 ? 19.341 0.641 -12.468 1.00 90.94 103 PHE A N 1
ATOM 790 C CA . PHE A 1 103 ? 19.176 -0.656 -11.826 1.00 90.94 103 PHE A CA 1
ATOM 791 C C . PHE A 1 103 ? 19.040 -0.520 -10.304 1.00 90.94 103 PHE A C 1
ATOM 793 O O . PHE A 1 103 ? 18.078 -1.028 -9.719 1.00 90.94 103 PHE A O 1
ATOM 800 N N . VAL A 1 104 ? 19.951 0.225 -9.666 1.00 91.31 104 VAL A N 1
ATOM 801 C CA . VAL A 1 104 ? 19.902 0.506 -8.223 1.00 91.31 104 VAL A CA 1
ATOM 802 C C . VAL A 1 104 ? 18.607 1.232 -7.857 1.00 91.31 104 VAL A C 1
ATOM 804 O O . VAL A 1 104 ? 17.908 0.809 -6.938 1.00 91.31 104 VAL A O 1
ATOM 807 N N . SER A 1 105 ? 18.219 2.255 -8.625 1.00 91.31 105 SER A N 1
ATOM 808 C CA . SER A 1 105 ? 16.978 3.006 -8.384 1.00 91.31 105 SER A CA 1
ATOM 809 C C . SER A 1 105 ? 15.730 2.117 -8.442 1.00 91.31 105 SER A C 1
ATOM 811 O O . SER A 1 105 ? 14.848 2.230 -7.588 1.00 91.31 105 SER A O 1
ATOM 813 N N . VAL A 1 106 ? 15.643 1.215 -9.426 1.00 92.19 106 VAL A N 1
ATOM 814 C CA . VAL A 1 106 ? 14.528 0.263 -9.549 1.00 92.19 106 VAL A CA 1
ATOM 815 C C . VAL A 1 106 ? 14.510 -0.705 -8.375 1.00 92.19 106 VAL A C 1
ATOM 817 O O . VAL A 1 106 ? 13.464 -0.878 -7.742 1.00 92.19 106 VAL A O 1
ATOM 820 N N . ARG A 1 107 ? 15.657 -1.315 -8.064 1.00 91.81 107 ARG A N 1
ATOM 821 C CA . ARG A 1 107 ? 15.791 -2.265 -6.957 1.00 91.81 107 ARG A CA 1
ATOM 822 C C . ARG A 1 107 ? 15.367 -1.630 -5.636 1.00 91.81 107 ARG A C 1
ATOM 824 O O . ARG A 1 107 ? 14.551 -2.210 -4.922 1.00 91.81 107 ARG A O 1
ATOM 831 N N . ASP A 1 108 ? 15.865 -0.435 -5.338 1.00 92.88 108 ASP A N 1
ATOM 832 C CA . ASP A 1 108 ? 15.585 0.268 -4.088 1.00 92.88 108 ASP A CA 1
ATOM 833 C C . ASP A 1 108 ? 14.109 0.696 -4.004 1.00 92.88 108 ASP A C 1
ATOM 835 O O . ASP A 1 108 ? 13.481 0.582 -2.948 1.00 92.88 108 ASP A O 1
ATOM 839 N N . GLY A 1 109 ? 13.508 1.097 -5.131 1.00 92.38 109 GLY A N 1
ATOM 840 C CA . GLY A 1 109 ? 12.074 1.376 -5.224 1.00 92.38 109 GLY A CA 1
ATOM 841 C C . GLY A 1 109 ? 11.206 0.163 -4.882 1.00 92.38 109 GLY A C 1
ATOM 842 O O . GLY A 1 109 ? 10.291 0.264 -4.062 1.00 92.38 109 GLY A O 1
ATOM 843 N N . LEU A 1 110 ? 11.504 -1.001 -5.468 1.00 92.31 110 LEU A N 1
ATOM 844 C CA . LEU A 1 110 ? 10.771 -2.240 -5.181 1.00 92.31 110 LEU A CA 1
ATOM 845 C C . LEU A 1 110 ? 11.046 -2.751 -3.757 1.00 92.31 110 LEU A C 1
ATOM 847 O O . LEU A 1 110 ? 10.120 -3.189 -3.074 1.00 92.31 110 LEU A O 1
ATOM 851 N N . TYR A 1 111 ? 12.284 -2.632 -3.268 1.00 93.88 111 TYR A N 1
ATOM 852 C CA . TYR A 1 111 ? 12.640 -2.952 -1.883 1.00 93.88 111 TYR A CA 1
ATOM 853 C C . TYR A 1 111 ? 11.848 -2.105 -0.880 1.00 93.88 111 TYR A C 1
ATOM 855 O O . TYR A 1 111 ? 11.387 -2.605 0.146 1.00 93.88 111 TYR A O 1
ATOM 863 N N . ARG A 1 112 ? 11.596 -0.830 -1.185 1.00 94.44 112 ARG A N 1
ATOM 864 C CA . ARG A 1 112 ? 10.809 0.038 -0.304 1.00 94.44 112 ARG A CA 1
ATOM 865 C C . ARG A 1 112 ? 9.372 -0.448 -0.109 1.00 94.44 112 ARG A C 1
ATOM 867 O O . ARG A 1 112 ? 8.824 -0.255 0.979 1.00 94.44 112 ARG A O 1
ATOM 874 N N . ILE A 1 113 ? 8.767 -1.091 -1.114 1.00 95.38 113 ILE A N 1
ATOM 875 C CA . ILE A 1 113 ? 7.434 -1.708 -0.988 1.00 95.38 113 ILE A CA 1
ATOM 876 C C . ILE A 1 113 ? 7.471 -2.789 0.092 1.00 95.38 113 ILE A C 1
ATOM 878 O O . ILE A 1 113 ? 6.659 -2.761 1.018 1.00 95.38 113 ILE A O 1
ATOM 882 N N . THR A 1 114 ? 8.422 -3.720 -0.007 1.00 94.56 114 THR A N 1
ATOM 883 C CA . THR A 1 114 ? 8.523 -4.859 0.916 1.00 94.56 114 THR A CA 1
ATOM 884 C C . THR A 1 114 ? 8.918 -4.406 2.318 1.00 94.56 114 THR A C 1
ATOM 886 O O . THR A 1 114 ? 8.315 -4.850 3.294 1.00 94.56 114 THR A O 1
ATOM 889 N N . HIS A 1 115 ? 9.850 -3.457 2.435 1.00 96.44 115 HIS A N 1
ATOM 890 C CA . HIS A 1 115 ? 10.235 -2.854 3.709 1.00 96.44 115 HIS A CA 1
ATOM 891 C C . HIS A 1 115 ? 9.045 -2.173 4.397 1.00 96.44 115 HIS A C 1
ATOM 893 O O . HIS A 1 115 ? 8.732 -2.481 5.545 1.00 96.44 115 HIS A O 1
ATOM 899 N N . THR A 1 116 ? 8.322 -1.311 3.676 1.00 97.12 116 THR A N 1
ATOM 900 C CA . THR A 1 116 ? 7.144 -0.619 4.221 1.00 97.12 116 THR A CA 1
ATOM 901 C C . THR A 1 116 ? 6.047 -1.608 4.613 1.00 97.12 116 THR A C 1
ATOM 903 O O . THR A 1 116 ? 5.428 -1.458 5.665 1.00 97.12 116 THR A O 1
ATOM 906 N N . SER A 1 117 ? 5.843 -2.657 3.809 1.00 96.06 117 SER A N 1
ATOM 907 C CA . SER A 1 117 ? 4.895 -3.732 4.113 1.00 96.06 117 SER A CA 1
ATOM 908 C C . SER A 1 117 ? 5.233 -4.431 5.431 1.00 96.06 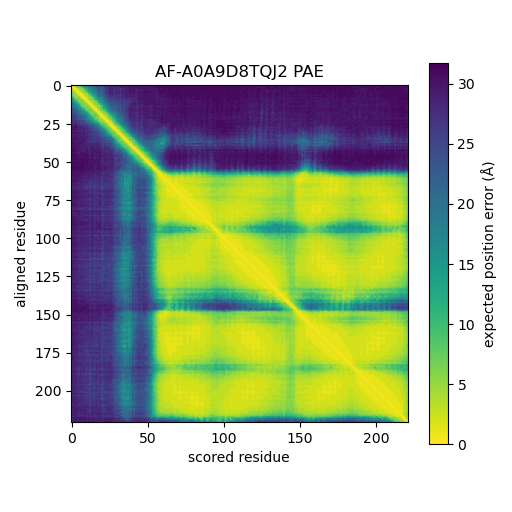117 SER A C 1
ATOM 910 O O . SER A 1 117 ? 4.344 -4.641 6.258 1.00 96.06 117 SER A O 1
ATOM 912 N N . ARG A 1 118 ? 6.518 -4.739 5.661 1.00 96.75 118 ARG A N 1
ATOM 913 C CA . ARG A 1 118 ? 7.007 -5.345 6.909 1.00 96.75 118 ARG A CA 1
ATOM 914 C C . ARG A 1 118 ? 6.822 -4.423 8.106 1.00 96.75 118 ARG A C 1
ATOM 916 O O . ARG A 1 118 ? 6.400 -4.891 9.155 1.00 96.75 118 ARG A O 1
ATOM 923 N N . GLU A 1 119 ? 7.088 -3.129 7.955 1.00 97.56 119 GLU A N 1
ATOM 924 C CA . GLU A 1 119 ? 6.875 -2.154 9.029 1.00 97.56 119 GLU A CA 1
ATOM 925 C C . GLU A 1 119 ? 5.393 -2.035 9.399 1.00 97.56 119 GLU A C 1
ATOM 927 O O . GLU A 1 119 ? 5.054 -2.065 10.582 1.00 97.56 119 GLU A O 1
ATOM 932 N N . PHE A 1 120 ? 4.499 -1.970 8.406 1.00 98.12 120 PHE A N 1
ATOM 933 C CA . PHE A 1 120 ? 3.059 -1.988 8.661 1.00 98.12 120 PHE A CA 1
ATOM 934 C C . PHE A 1 120 ? 2.612 -3.297 9.309 1.00 98.12 120 PHE A C 1
ATOM 936 O O . PHE A 1 120 ? 1.815 -3.275 10.241 1.00 98.12 120 PHE A O 1
ATOM 943 N N . TYR A 1 121 ? 3.139 -4.435 8.862 1.00 97.06 121 TYR A N 1
ATOM 944 C CA . TYR A 1 121 ? 2.824 -5.727 9.460 1.00 97.06 121 TYR A CA 1
ATOM 945 C C . TYR A 1 121 ? 3.299 -5.827 10.917 1.00 97.06 121 TYR A C 1
ATOM 947 O O . TYR A 1 121 ? 2.538 -6.252 11.783 1.00 97.06 121 TYR A O 1
ATOM 955 N N . ALA A 1 122 ? 4.523 -5.388 11.215 1.00 97.38 122 ALA A N 1
ATOM 956 C CA . ALA A 1 122 ? 5.060 -5.379 12.574 1.00 97.38 122 ALA A CA 1
ATOM 957 C C . ALA A 1 122 ? 4.216 -4.498 13.508 1.00 97.38 122 ALA A C 1
ATOM 959 O O . ALA A 1 122 ? 3.874 -4.904 14.622 1.00 97.38 122 ALA A O 1
ATOM 960 N N . GLU A 1 123 ? 3.816 -3.315 13.037 1.00 97.06 123 GLU A N 1
ATOM 961 C CA . GLU A 1 123 ? 2.905 -2.440 13.769 1.00 97.06 123 GLU A CA 1
ATOM 962 C C . GLU A 1 123 ? 1.527 -3.084 13.959 1.00 97.06 123 GLU A C 1
ATOM 964 O O . GLU A 1 123 ? 0.978 -3.035 15.059 1.00 97.06 123 GLU A O 1
ATOM 969 N N . LEU A 1 124 ? 0.996 -3.751 12.931 1.00 95.56 124 LEU A N 1
ATOM 970 C CA . LEU A 1 124 ? -0.291 -4.440 12.991 1.00 95.56 124 LEU A CA 1
ATOM 971 C C . LEU A 1 124 ? -0.270 -5.551 14.044 1.00 95.56 124 LEU A C 1
ATOM 973 O O . LEU A 1 124 ? -1.197 -5.648 14.846 1.00 95.56 124 LEU A O 1
ATOM 977 N N . CYS A 1 125 ? 0.800 -6.346 14.093 1.00 95.25 125 CYS A N 1
ATOM 978 C CA . CYS A 1 125 ? 1.008 -7.363 15.121 1.00 95.25 125 CYS A CA 1
ATOM 979 C C . CYS A 1 125 ? 1.093 -6.747 16.522 1.00 95.25 125 CYS A C 1
ATOM 981 O O . CYS A 1 125 ? 0.444 -7.235 17.445 1.00 95.25 125 CYS A O 1
ATOM 983 N N . SER A 1 126 ? 1.832 -5.644 16.683 1.00 95.50 126 SER A N 1
ATOM 984 C CA . SER A 1 126 ? 1.921 -4.928 17.963 1.00 95.50 126 SER A CA 1
ATOM 985 C C . SER A 1 126 ? 0.555 -4.415 18.429 1.00 95.50 126 SER A C 1
ATOM 987 O O . SER A 1 126 ? 0.196 -4.552 19.599 1.00 95.50 126 SER A O 1
ATOM 989 N N . VAL A 1 127 ? -0.235 -3.853 17.513 1.00 93.12 127 VAL A N 1
ATOM 990 C CA . VAL A 1 127 ? -1.576 -3.343 17.804 1.00 93.12 127 VAL A CA 1
ATOM 991 C C . VAL A 1 127 ? -2.548 -4.479 18.134 1.00 93.12 127 VAL A C 1
ATOM 993 O O . VAL A 1 127 ? -3.267 -4.385 19.127 1.00 93.12 127 VAL A O 1
ATOM 996 N N . ARG A 1 128 ? -2.537 -5.573 17.364 1.00 91.25 128 ARG A N 1
ATOM 997 C CA . ARG A 1 128 ? -3.357 -6.767 17.629 1.00 91.25 128 ARG A CA 1
ATOM 998 C C . ARG A 1 128 ? -3.031 -7.405 18.973 1.00 91.25 128 ARG A C 1
ATOM 1000 O O . ARG A 1 128 ? -3.946 -7.766 19.701 1.00 91.25 128 ARG A O 1
ATOM 1007 N N . LYS A 1 129 ? -1.751 -7.467 19.346 1.00 92.50 129 LYS A N 1
ATOM 1008 C CA . LYS A 1 129 ? -1.351 -7.938 20.675 1.00 92.50 129 LYS A CA 1
ATOM 1009 C C . LYS A 1 129 ? -1.982 -7.083 21.780 1.00 92.50 129 LYS A C 1
ATOM 1011 O O . LYS A 1 129 ? -2.591 -7.626 22.687 1.00 92.50 129 LYS A O 1
ATOM 1016 N N . LYS A 1 130 ? -1.954 -5.750 21.655 1.00 90.44 130 LYS A N 1
ATOM 1017 C CA . LYS A 1 130 ? -2.597 -4.844 22.630 1.00 90.44 130 LYS A CA 1
ATOM 1018 C C . LYS A 1 130 ? -4.112 -5.024 22.728 1.00 90.44 130 LYS A C 1
ATOM 1020 O O . LYS A 1 130 ? -4.674 -4.791 23.793 1.00 90.44 130 LYS A O 1
ATOM 1025 N N . ILE A 1 131 ? -4.768 -5.370 21.624 1.00 90.38 131 ILE A N 1
ATOM 1026 C CA . ILE A 1 131 ? -6.199 -5.691 21.594 1.00 90.38 131 ILE A CA 1
ATOM 1027 C C . ILE A 1 131 ? -6.465 -6.968 22.390 1.00 90.38 131 ILE A C 1
ATOM 1029 O O . ILE A 1 131 ? -7.301 -6.940 23.292 1.00 90.38 131 ILE A O 1
ATOM 1033 N N . ALA A 1 132 ? -5.716 -8.034 22.098 1.00 89.56 132 ALA A N 1
ATOM 1034 C CA . ALA A 1 132 ? -5.849 -9.323 22.768 1.00 89.56 132 ALA A CA 1
ATOM 1035 C C . ALA A 1 132 ? -5.543 -9.208 24.271 1.00 89.56 132 ALA A C 1
ATOM 1037 O O . ALA A 1 132 ? -6.338 -9.638 25.105 1.00 89.56 132 ALA A O 1
ATOM 1038 N N . ASP A 1 133 ? -4.453 -8.521 24.630 1.00 91.38 133 ASP A N 1
ATOM 1039 C CA . ASP A 1 133 ? -4.045 -8.281 26.022 1.00 91.38 133 ASP A CA 1
ATOM 1040 C C . ASP A 1 133 ? -5.128 -7.527 26.817 1.00 91.38 133 ASP A C 1
ATOM 1042 O O . ASP A 1 133 ? -5.277 -7.713 28.024 1.00 91.38 133 ASP A O 1
ATOM 1046 N N . ARG A 1 134 ? -5.913 -6.678 26.140 1.00 88.75 134 ARG A N 1
ATOM 1047 C CA . ARG A 1 134 ? -7.018 -5.907 26.730 1.00 88.75 134 ARG A CA 1
ATOM 1048 C C . ARG A 1 134 ? -8.392 -6.555 26.534 1.00 88.75 134 ARG A C 1
ATOM 1050 O O . ARG A 1 134 ? -9.385 -5.951 26.930 1.00 88.75 134 ARG A O 1
ATOM 1057 N N . ARG A 1 135 ? -8.456 -7.757 25.945 1.00 88.88 135 ARG A N 1
ATOM 1058 C CA . ARG A 1 135 ? -9.691 -8.503 25.640 1.00 88.88 135 ARG A CA 1
ATOM 1059 C C . ARG A 1 135 ? -10.711 -7.679 24.845 1.00 88.88 135 ARG A C 1
ATOM 1061 O O . ARG A 1 135 ? -11.904 -7.696 25.136 1.00 88.88 135 ARG A O 1
ATOM 1068 N N . LEU A 1 136 ? -10.227 -6.929 23.855 1.00 87.06 136 LEU A N 1
ATOM 1069 C CA . LEU A 1 136 ? -11.043 -6.017 23.043 1.00 87.06 136 LEU A CA 1
ATOM 1070 C C . LEU A 1 136 ? -11.600 -6.666 21.765 1.00 87.06 136 LEU A C 1
ATOM 1072 O O . LEU A 1 136 ? -12.239 -5.977 20.971 1.00 87.06 136 LEU A O 1
ATOM 1076 N N . ASP A 1 137 ? -11.366 -7.961 21.546 1.00 84.62 137 ASP A N 1
ATOM 1077 C CA . ASP A 1 137 ? -11.750 -8.660 20.313 1.00 84.62 137 ASP A CA 1
ATOM 1078 C C . ASP A 1 137 ? -13.260 -8.585 20.033 1.00 84.62 137 ASP A C 1
ATOM 1080 O O . ASP A 1 137 ? -13.667 -8.285 18.913 1.00 84.62 137 ASP A O 1
ATOM 1084 N N . SER A 1 138 ? -14.098 -8.716 21.066 1.00 82.00 138 SER A N 1
ATOM 1085 C CA . SER A 1 138 ? -15.559 -8.606 20.931 1.00 82.00 138 SER A CA 1
ATOM 1086 C C . SER A 1 138 ? -16.035 -7.207 20.517 1.00 82.00 138 SER A C 1
ATOM 1088 O O . SER A 1 138 ? -17.089 -7.059 19.900 1.00 82.00 138 SER A O 1
ATOM 1090 N N . LEU A 1 139 ? -15.271 -6.155 20.828 1.00 75.31 139 LEU A N 1
ATOM 1091 C CA . LEU A 1 139 ? -15.592 -4.789 20.409 1.00 75.31 139 LEU A CA 1
ATOM 1092 C C . LEU A 1 139 ? -15.186 -4.535 18.953 1.00 75.31 139 LEU A C 1
ATOM 1094 O O . LEU A 1 139 ? -15.826 -3.733 18.275 1.00 75.31 139 LEU A O 1
ATOM 1098 N N . LEU A 1 140 ? -14.155 -5.223 18.455 1.00 77.62 140 LEU A N 1
ATOM 1099 C CA . LEU A 1 140 ? -13.715 -5.111 17.062 1.00 77.62 140 LEU A CA 1
ATOM 1100 C C . LEU A 1 140 ? -14.710 -5.717 16.078 1.00 77.62 140 LEU A C 1
ATOM 1102 O O . LEU A 1 140 ? -14.896 -5.167 14.994 1.00 77.62 140 LEU A O 1
ATOM 1106 N N . GLU A 1 141 ? -15.366 -6.815 16.455 1.00 73.19 141 GLU A N 1
ATOM 1107 C CA . GLU A 1 141 ? -16.391 -7.462 15.626 1.00 73.19 141 GLU A CA 1
ATOM 1108 C C . GLU A 1 141 ? -17.590 -6.541 15.344 1.00 73.19 141 GLU A C 1
ATOM 1110 O O . GLU A 1 141 ? -18.246 -6.673 14.313 1.00 73.19 141 GLU A O 1
ATOM 1115 N N . ASN A 1 142 ? -17.827 -5.557 16.218 1.00 61.47 142 ASN A N 1
ATOM 1116 C CA . ASN A 1 142 ? -18.927 -4.597 16.117 1.00 61.47 142 ASN A CA 1
ATOM 1117 C C . ASN A 1 142 ? -18.574 -3.315 15.343 1.00 61.47 142 ASN A C 1
ATOM 1119 O O . ASN A 1 142 ? -19.420 -2.430 15.196 1.00 61.47 142 ASN A O 1
ATOM 1123 N N . VAL A 1 143 ? -17.343 -3.178 14.839 1.00 66.31 143 VAL A N 1
ATOM 1124 C CA . VAL A 1 143 ? -16.948 -2.004 14.050 1.00 66.31 143 VAL A CA 1
ATOM 1125 C C . VAL A 1 143 ? -17.610 -2.081 12.680 1.00 66.31 143 VAL A C 1
ATOM 1127 O O . VAL A 1 143 ? -17.176 -2.826 11.801 1.00 66.31 143 VAL A O 1
ATOM 1130 N N . SER A 1 144 ? -18.671 -1.291 12.488 1.00 55.84 144 SER A N 1
ATOM 1131 C CA . SER A 1 144 ? -19.354 -1.173 11.202 1.00 55.84 144 SER A CA 1
ATOM 1132 C C . SER A 1 144 ? -18.389 -0.626 10.152 1.00 55.84 144 SER A C 1
ATOM 1134 O O . SER A 1 144 ? -17.983 0.537 10.194 1.00 55.84 144 SER A O 1
ATOM 1136 N N . LEU A 1 145 ? -18.014 -1.482 9.208 1.00 61.94 145 LEU A N 1
ATOM 1137 C CA . LEU A 1 145 ? -17.109 -1.140 8.122 1.00 61.94 145 LEU A CA 1
ATOM 1138 C C . LEU A 1 145 ? -17.848 -0.234 7.132 1.00 61.94 145 LEU A C 1
ATOM 1140 O O . LEU A 1 145 ? -18.910 -0.601 6.625 1.00 61.94 145 LEU A O 1
ATOM 1144 N N . SER A 1 146 ? -17.289 0.945 6.845 1.00 55.66 146 SER A N 1
ATOM 1145 C CA . SER A 1 146 ? -17.786 1.784 5.750 1.00 55.66 146 SER A CA 1
ATOM 1146 C C . SER A 1 146 ? -17.704 1.002 4.434 1.00 55.66 146 SER A C 1
ATOM 1148 O O . SER A 1 146 ? -16.841 0.133 4.295 1.00 55.66 146 SER A O 1
ATOM 1150 N N . SER A 1 147 ? -18.620 1.256 3.491 1.00 56.22 147 SER A N 1
ATOM 1151 C CA . SER A 1 147 ? -18.709 0.550 2.206 1.00 56.22 147 SER A CA 1
ATOM 1152 C C . SER A 1 147 ? -17.347 0.522 1.504 1.00 56.22 147 SER A C 1
ATOM 1154 O O . SER A 1 147 ? -16.926 1.501 0.885 1.00 56.22 147 SER A O 1
ATOM 1156 N N . GLY A 1 148 ? -16.649 -0.597 1.667 1.00 66.56 148 GLY A N 1
ATOM 1157 C CA . GLY A 1 148 ? -15.236 -0.701 1.358 1.00 66.56 148 GLY A CA 1
ATOM 1158 C C . GLY A 1 148 ? -14.956 -0.686 -0.137 1.00 66.56 148 GLY A C 1
ATOM 1159 O O . GLY A 1 148 ? -15.713 -1.256 -0.929 1.00 66.56 148 GLY A O 1
ATOM 1160 N N . PHE A 1 149 ? -13.844 -0.069 -0.541 1.00 82.12 149 PHE A N 1
ATOM 1161 C CA . PHE A 1 149 ? -13.331 -0.203 -1.899 1.00 82.12 149 PHE A CA 1
ATOM 1162 C C . PHE A 1 149 ? -13.144 -1.687 -2.220 1.00 82.12 149 PHE A C 1
ATOM 1164 O O . PHE A 1 149 ? -12.368 -2.390 -1.572 1.00 82.12 149 PHE A O 1
ATOM 1171 N N . ARG A 1 150 ? -13.853 -2.166 -3.241 1.00 89.00 150 ARG A N 1
ATOM 1172 C CA . ARG A 1 150 ? -13.798 -3.553 -3.695 1.00 89.00 150 ARG A CA 1
ATOM 1173 C C . ARG A 1 150 ? -13.443 -3.586 -5.169 1.00 89.00 150 ARG A C 1
ATOM 1175 O O . ARG A 1 150 ? -14.149 -3.015 -5.997 1.00 89.00 150 ARG A O 1
ATOM 1182 N N . ARG A 1 151 ? -12.359 -4.277 -5.516 1.00 87.56 151 ARG A N 1
ATOM 1183 C CA . ARG A 1 151 ? -11.918 -4.390 -6.908 1.00 87.56 151 ARG A CA 1
ATOM 1184 C C . ARG A 1 151 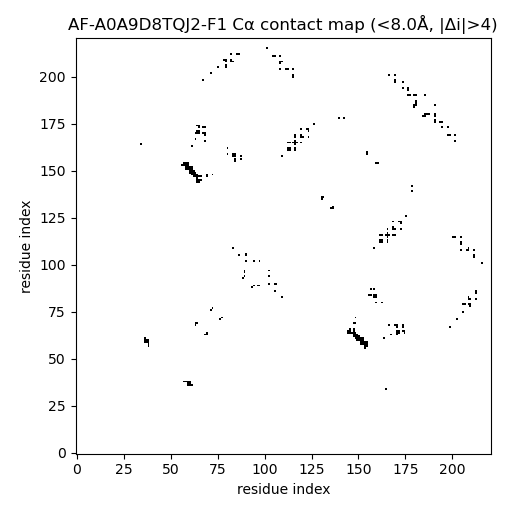? -11.326 -5.757 -7.201 1.00 87.56 151 ARG A C 1
ATOM 1186 O O . ARG A 1 151 ? -10.384 -6.194 -6.547 1.00 87.56 151 ARG A O 1
ATOM 1193 N N . ARG A 1 152 ? -11.835 -6.395 -8.255 1.00 89.00 152 ARG A N 1
ATOM 1194 C CA . ARG A 1 152 ? -11.214 -7.584 -8.841 1.00 89.00 152 ARG A CA 1
ATOM 1195 C C . ARG A 1 152 ? -10.061 -7.161 -9.747 1.00 89.00 152 ARG A C 1
ATOM 1197 O O . ARG A 1 152 ? -10.228 -6.288 -10.597 1.00 89.00 152 ARG A O 1
ATOM 1204 N N . MET A 1 153 ? -8.902 -7.781 -9.580 1.00 88.12 153 MET A N 1
ATOM 1205 C CA . MET A 1 153 ? -7.687 -7.446 -10.319 1.00 88.12 153 MET A CA 1
ATOM 1206 C C . MET A 1 153 ? -6.872 -8.690 -10.654 1.00 88.12 153 MET A C 1
ATOM 1208 O O . MET A 1 153 ? -6.915 -9.684 -9.939 1.00 88.12 153 MET A O 1
ATOM 1212 N N . ALA A 1 154 ? -6.147 -8.642 -11.766 1.00 87.62 154 ALA A N 1
ATOM 1213 C CA . ALA A 1 154 ? -5.168 -9.663 -12.108 1.00 87.62 154 ALA A CA 1
ATOM 1214 C C . ALA A 1 154 ? -3.806 -9.223 -11.569 1.00 87.62 154 ALA A C 1
ATOM 1216 O O . ALA A 1 154 ? -3.376 -8.109 -11.867 1.00 87.62 154 ALA A O 1
ATOM 1217 N N . VAL A 1 155 ? -3.154 -10.093 -10.804 1.00 88.25 155 VAL A N 1
ATOM 1218 C CA . VAL A 1 155 ? -1.796 -9.877 -10.296 1.00 88.25 155 VAL A CA 1
ATOM 1219 C C . VAL A 1 155 ? -0.833 -10.581 -11.239 1.00 88.25 155 VAL A C 1
ATOM 1221 O O . VAL A 1 155 ? -0.963 -11.783 -11.470 1.00 88.25 155 VAL A O 1
ATOM 1224 N N . LYS A 1 156 ? 0.092 -9.828 -11.829 1.00 86.75 156 LYS A N 1
ATOM 1225 C CA . LYS A 1 156 ? 0.985 -10.305 -12.892 1.00 86.75 156 LYS A CA 1
ATOM 1226 C C . LYS A 1 156 ? 2.427 -10.490 -12.438 1.00 86.75 156 LYS A C 1
ATOM 1228 O O . LYS A 1 156 ? 3.184 -11.145 -13.145 1.00 86.75 156 LYS A O 1
ATOM 1233 N N . SER A 1 157 ? 2.817 -9.928 -11.297 1.00 87.38 157 SER A N 1
ATOM 1234 C CA . SER A 1 157 ? 4.153 -10.123 -10.732 1.00 87.38 157 SER A CA 1
ATOM 1235 C C . SER A 1 157 ? 4.102 -10.374 -9.221 1.00 87.38 157 SER A C 1
ATOM 1237 O O . SER A 1 157 ? 3.162 -9.937 -8.550 1.00 87.38 157 SER A O 1
ATOM 1239 N N . PRO A 1 158 ? 5.116 -11.047 -8.646 1.00 89.12 158 PRO A N 1
ATOM 1240 C CA . PRO A 1 158 ? 5.247 -11.163 -7.195 1.00 89.12 158 PRO A CA 1
ATOM 1241 C C . PRO A 1 158 ? 5.261 -9.796 -6.507 1.00 89.12 158 PRO A C 1
ATOM 1243 O O . PRO A 1 158 ? 4.693 -9.635 -5.435 1.00 89.12 158 PRO A O 1
ATOM 1246 N N . MET A 1 159 ? 5.844 -8.785 -7.150 1.00 92.44 159 MET A N 1
ATOM 1247 C CA . MET A 1 159 ? 5.965 -7.458 -6.557 1.00 92.44 159 MET A CA 1
ATOM 1248 C C . MET A 1 159 ? 4.650 -6.670 -6.569 1.00 92.44 159 MET A C 1
ATOM 1250 O O . MET A 1 159 ? 4.376 -5.902 -5.650 1.00 92.44 159 MET A O 1
ATOM 1254 N N . GLU A 1 160 ? 3.783 -6.914 -7.556 1.00 92.94 160 GLU A N 1
ATOM 1255 C CA . GLU A 1 160 ? 2.394 -6.449 -7.510 1.00 92.94 160 GLU A CA 1
ATOM 1256 C C . GLU A 1 160 ? 1.656 -7.058 -6.309 1.00 92.94 160 GLU A C 1
ATOM 1258 O O . GLU A 1 160 ? 0.937 -6.353 -5.604 1.00 92.94 160 GLU A O 1
ATOM 1263 N N . LYS A 1 161 ? 1.869 -8.350 -6.025 1.00 91.81 161 LYS A N 1
ATOM 1264 C CA . LYS A 1 161 ? 1.293 -9.006 -4.843 1.00 91.81 161 LYS A CA 1
ATOM 1265 C C . LYS A 1 161 ? 1.788 -8.364 -3.545 1.00 91.81 161 LYS A C 1
ATOM 1267 O O . LYS A 1 161 ? 0.968 -8.046 -2.689 1.00 91.81 161 LYS A O 1
ATOM 1272 N N . GLU A 1 162 ? 3.095 -8.146 -3.415 1.00 93.56 162 GLU A N 1
ATOM 1273 C CA . GLU A 1 162 ? 3.694 -7.492 -2.241 1.00 93.56 162 GLU A CA 1
ATOM 1274 C C . GLU A 1 162 ? 3.122 -6.090 -2.011 1.00 93.56 162 GLU A C 1
ATOM 1276 O O . GLU A 1 162 ? 2.807 -5.718 -0.880 1.00 93.56 162 GLU A O 1
ATOM 1281 N N . PHE A 1 163 ? 2.898 -5.327 -3.081 1.00 96.38 163 PHE A N 1
ATOM 1282 C CA . PHE A 1 163 ? 2.256 -4.021 -2.983 1.00 96.38 163 PHE A CA 1
ATOM 1283 C C . PHE A 1 163 ? 0.811 -4.102 -2.477 1.00 96.38 163 PHE A C 1
ATOM 1285 O O . PHE A 1 163 ? 0.408 -3.301 -1.633 1.00 96.38 163 PHE A O 1
ATOM 1292 N N . LEU A 1 164 ? 0.032 -5.083 -2.937 1.00 95.06 164 LEU A N 1
ATOM 1293 C CA . LEU A 1 164 ? -1.335 -5.289 -2.447 1.00 95.06 164 LEU A CA 1
ATOM 1294 C C . LEU A 1 164 ? -1.367 -5.731 -0.980 1.00 95.06 164 LEU A C 1
ATOM 1296 O O . LEU A 1 164 ? -2.238 -5.286 -0.230 1.00 95.06 164 LEU A O 1
ATOM 1300 N N . VAL A 1 165 ? -0.414 -6.564 -0.554 1.00 93.56 165 VAL A N 1
ATOM 1301 C CA . VAL A 1 165 ? -0.241 -6.929 0.861 1.00 93.56 165 VAL A CA 1
ATOM 1302 C C . VAL A 1 165 ? 0.097 -5.687 1.686 1.00 93.56 165 VAL A C 1
ATOM 1304 O O . VAL A 1 165 ? -0.538 -5.452 2.710 1.00 93.56 165 VAL A O 1
ATOM 1307 N N . CYS A 1 166 ? 1.013 -4.843 1.204 1.00 96.94 166 CYS A N 1
ATOM 1308 C CA . CYS A 1 166 ? 1.367 -3.575 1.841 1.00 96.94 166 CYS A CA 1
ATOM 1309 C C . CYS A 1 166 ? 0.140 -2.666 2.028 1.00 96.94 166 CYS A C 1
ATOM 1311 O O . CYS A 1 166 ? -0.135 -2.208 3.138 1.00 96.94 166 CYS A O 1
ATOM 1313 N N . LEU A 1 167 ? -0.651 -2.474 0.964 1.00 96.19 167 LEU A N 1
ATOM 1314 C CA . LEU A 1 167 ? -1.883 -1.681 0.997 1.00 96.19 167 LEU A CA 1
ATOM 1315 C C . LEU A 1 167 ? -2.935 -2.277 1.946 1.00 96.19 167 LEU A C 1
ATOM 1317 O O . LEU A 1 167 ? -3.636 -1.534 2.628 1.00 96.19 167 LEU A O 1
ATOM 1321 N N . THR A 1 168 ? -3.029 -3.605 2.021 1.00 94.44 168 THR A N 1
ATOM 1322 C CA . THR A 1 168 ? -3.945 -4.290 2.943 1.00 94.44 168 THR A CA 1
ATOM 1323 C C . THR A 1 168 ? -3.501 -4.108 4.394 1.00 94.44 168 THR A C 1
ATOM 1325 O O . THR A 1 168 ? -4.326 -3.796 5.246 1.00 94.44 168 THR A O 1
ATOM 1328 N N . ASN A 1 169 ? -2.207 -4.240 4.696 1.00 95.88 169 ASN A N 1
ATOM 1329 C CA . ASN A 1 169 ? -1.679 -3.991 6.040 1.00 95.88 169 ASN A CA 1
ATOM 1330 C C . ASN A 1 169 ? -1.916 -2.537 6.470 1.00 95.88 169 ASN A C 1
ATOM 1332 O O . ASN A 1 169 ? -2.351 -2.295 7.596 1.00 95.88 169 ASN A O 1
ATOM 1336 N N . PHE A 1 170 ? -1.698 -1.584 5.558 1.00 97.25 170 PHE A N 1
ATOM 1337 C CA . PHE A 1 170 ? -2.048 -0.180 5.760 1.00 97.25 170 PHE A CA 1
ATOM 1338 C C . PHE A 1 170 ? -3.534 -0.010 6.098 1.00 97.25 170 PHE A C 1
ATOM 1340 O O . PHE A 1 170 ? -3.855 0.579 7.126 1.00 97.25 170 PHE A O 1
ATOM 1347 N N . ASP A 1 171 ? -4.432 -0.568 5.283 1.00 95.25 171 ASP A N 1
ATOM 1348 C CA . ASP A 1 171 ? -5.880 -0.496 5.502 1.00 95.25 171 ASP A CA 1
ATOM 1349 C C . ASP A 1 171 ? -6.285 -1.019 6.885 1.00 95.25 171 ASP A C 1
ATOM 1351 O O . ASP A 1 171 ? -7.006 -0.349 7.624 1.00 95.25 171 ASP A O 1
ATOM 1355 N N . ARG A 1 172 ? -5.753 -2.180 7.283 1.00 93.38 172 ARG A N 1
ATOM 1356 C CA . ARG A 1 172 ? -6.033 -2.762 8.601 1.00 93.38 172 ARG A CA 1
ATOM 1357 C C . ARG A 1 172 ? -5.524 -1.892 9.739 1.00 93.38 172 ARG A C 1
ATOM 1359 O O . ARG A 1 172 ? -6.224 -1.764 10.737 1.00 93.38 172 ARG A O 1
ATOM 1366 N N . LEU A 1 173 ? -4.355 -1.271 9.601 1.00 95.69 173 LEU A N 1
ATOM 1367 C CA . LEU A 1 173 ? -3.868 -0.330 10.608 1.00 95.69 173 LEU A CA 1
ATOM 1368 C C . LEU A 1 173 ? -4.797 0.871 10.767 1.00 95.69 173 LEU A C 1
ATOM 1370 O O . LEU A 1 173 ? -5.085 1.248 11.902 1.00 95.69 173 LEU A O 1
ATOM 1374 N N . ILE A 1 174 ? -5.284 1.452 9.665 1.00 94.56 174 ILE A N 1
ATOM 1375 C CA . ILE A 1 174 ? -6.217 2.584 9.735 1.00 94.56 174 ILE A CA 1
ATOM 1376 C C . ILE A 1 174 ? -7.474 2.188 10.506 1.00 94.56 174 ILE A C 1
ATOM 1378 O O . ILE A 1 174 ? -7.798 2.851 11.488 1.00 94.56 174 ILE A O 1
ATOM 1382 N N . VAL A 1 175 ? -8.092 1.057 10.152 1.00 91.81 175 VAL A N 1
ATOM 1383 C CA . VAL A 1 175 ? -9.290 0.551 10.841 1.00 91.81 175 VAL A CA 1
ATOM 1384 C C . VAL A 1 175 ? -9.049 0.368 12.342 1.00 91.81 175 VAL A C 1
ATOM 1386 O O . VAL A 1 175 ? -9.898 0.736 13.150 1.00 91.81 175 VAL A O 1
ATOM 1389 N N . LEU A 1 176 ? -7.891 -0.163 12.751 1.00 92.62 176 LEU A N 1
ATOM 1390 C CA . LEU A 1 176 ? -7.591 -0.352 14.176 1.00 92.62 176 LEU A CA 1
ATOM 1391 C C . LEU A 1 176 ? -7.365 0.975 14.915 1.00 92.62 176 LEU A C 1
ATOM 1393 O O . LEU A 1 176 ? -7.782 1.121 16.064 1.00 92.62 176 LEU A O 1
ATOM 1397 N N . TYR A 1 177 ? -6.738 1.963 14.276 1.00 93.31 177 TYR A N 1
ATOM 1398 C CA . TYR A 1 177 ? -6.581 3.290 14.876 1.00 93.31 177 TYR A CA 1
ATOM 1399 C C . TYR A 1 177 ? -7.899 4.064 14.958 1.00 93.31 177 TYR A C 1
ATOM 1401 O O . TYR A 1 177 ? -8.125 4.772 15.943 1.00 93.31 177 TYR A O 1
ATOM 1409 N N . GLU A 1 178 ? -8.778 3.908 13.970 1.00 89.69 178 GLU A N 1
ATOM 1410 C CA . GLU A 1 178 ? -10.148 4.418 14.018 1.00 89.69 178 GLU A CA 1
ATOM 1411 C C . GLU A 1 178 ? -10.948 3.736 15.128 1.00 89.69 178 GLU A C 1
ATOM 1413 O O . GLU A 1 178 ? -11.577 4.424 15.926 1.00 89.69 178 GLU A O 1
ATOM 1418 N N . PHE A 1 179 ? -10.844 2.411 15.266 1.00 90.19 179 PHE A N 1
ATOM 1419 C CA . PHE A 1 179 ? -11.449 1.662 16.367 1.00 90.19 179 PHE A CA 1
ATOM 1420 C C . PHE A 1 179 ? -11.018 2.200 17.737 1.00 90.19 179 PHE A C 1
ATOM 1422 O O . PHE A 1 179 ? -11.870 2.467 18.589 1.00 90.19 179 PHE A O 1
ATOM 1429 N N . PHE A 1 180 ? -9.713 2.407 17.951 1.00 90.88 180 PHE A N 1
ATOM 1430 C CA . PHE A 1 180 ? -9.218 2.968 19.209 1.00 90.88 180 PHE A CA 1
ATOM 1431 C C . PHE A 1 180 ? -9.715 4.384 19.466 1.00 90.88 180 PHE A C 1
ATOM 1433 O O . PHE A 1 180 ? -9.926 4.750 20.621 1.00 90.88 180 PHE A O 1
ATOM 1440 N N . TRP A 1 181 ? -9.887 5.179 18.411 1.00 89.44 181 TRP A N 1
ATOM 1441 C CA . TRP A 1 181 ? -10.433 6.521 18.534 1.00 89.44 181 TRP A CA 1
ATOM 1442 C C . TRP A 1 181 ? -11.924 6.484 18.894 1.00 89.44 181 TRP A C 1
ATOM 1444 O O . TRP A 1 181 ? -12.312 7.098 19.883 1.00 89.44 181 TRP A O 1
ATOM 1454 N N . VAL A 1 182 ? -12.744 5.730 18.155 1.00 86.94 182 VAL A N 1
ATOM 1455 C CA . VAL A 1 182 ? -14.200 5.631 18.375 1.00 86.94 182 VAL A CA 1
ATOM 1456 C C . VAL A 1 182 ? -14.527 5.098 19.770 1.00 86.94 182 VAL A C 1
ATOM 1458 O O . VAL A 1 182 ? -15.455 5.581 20.411 1.00 86.94 182 VAL A O 1
ATOM 1461 N N . ASN A 1 183 ? -13.731 4.155 20.279 1.00 85.62 183 ASN A N 1
ATOM 1462 C CA . ASN A 1 183 ? -13.918 3.581 21.613 1.00 85.62 183 ASN A CA 1
ATOM 1463 C C . ASN A 1 183 ? -13.203 4.368 22.727 1.00 85.62 183 ASN A C 1
ATOM 1465 O O . ASN A 1 183 ? -13.098 3.875 23.847 1.00 85.62 183 ASN A O 1
ATOM 1469 N N . ASN A 1 184 ? -12.682 5.569 22.438 1.00 85.88 184 ASN A N 1
ATOM 1470 C CA . ASN A 1 184 ? -11.944 6.422 23.382 1.00 85.88 184 ASN A CA 1
ATOM 1471 C C . ASN A 1 184 ? -10.771 5.717 24.092 1.00 85.88 184 ASN A C 1
ATOM 1473 O O . ASN A 1 184 ? -10.346 6.119 25.174 1.00 85.88 184 ASN A O 1
ATOM 1477 N N . LEU A 1 185 ? -10.220 4.668 23.478 1.00 86.06 185 LEU A N 1
ATOM 1478 C CA . LEU A 1 185 ? -9.096 3.913 24.026 1.00 86.06 185 LEU A CA 1
ATOM 1479 C C . LEU A 1 185 ? -7.793 4.696 23.894 1.00 86.06 185 LEU A C 1
ATOM 1481 O O . LEU A 1 185 ? -6.926 4.577 24.758 1.00 86.06 185 LEU A O 1
ATOM 1485 N N . TYR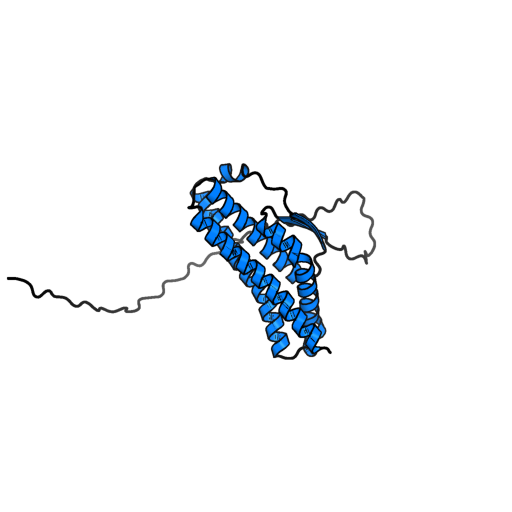 A 1 186 ? -7.676 5.502 22.834 1.00 88.06 186 TYR A N 1
ATOM 1486 C CA . TYR A 1 186 ? -6.595 6.455 22.602 1.00 88.06 186 TYR A CA 1
ATOM 1487 C C . TYR A 1 186 ? -7.145 7.856 22.332 1.00 88.06 186 TYR A C 1
ATOM 1489 O O . TYR A 1 186 ? -8.246 8.032 21.815 1.00 88.06 186 TYR A O 1
ATOM 1497 N N . ASN A 1 187 ? -6.325 8.867 22.631 1.00 91.56 187 ASN A N 1
ATOM 1498 C CA . ASN A 1 187 ? -6.632 10.255 22.303 1.00 91.56 187 ASN A CA 1
ATOM 1499 C C . ASN A 1 187 ? -6.805 10.426 20.780 1.00 91.56 187 ASN A C 1
ATOM 1501 O O . ASN A 1 187 ? -5.932 10.035 19.997 1.00 91.56 187 ASN A O 1
ATOM 1505 N N . ALA A 1 188 ? -7.894 11.089 20.383 1.00 87.56 188 ALA A N 1
ATOM 1506 C CA . ALA A 1 188 ? -8.208 11.472 19.009 1.00 87.56 188 ALA A CA 1
ATOM 1507 C C . ALA A 1 188 ? -7.025 12.125 18.272 1.00 87.56 188 ALA A C 1
ATOM 1509 O O . ALA A 1 188 ? -6.751 11.796 17.116 1.00 87.56 188 ALA A O 1
ATOM 1510 N N . PHE A 1 189 ? -6.294 13.027 18.937 1.00 91.50 189 PHE A N 1
ATOM 1511 C CA . PHE A 1 189 ? -5.129 13.694 18.352 1.00 91.50 189 PHE A CA 1
ATOM 1512 C C . PHE A 1 189 ? -4.014 12.695 18.011 1.00 91.50 189 PHE A C 1
ATOM 1514 O O . PHE A 1 189 ? -3.441 12.747 16.919 1.00 91.50 189 PHE A O 1
ATOM 1521 N N . SER A 1 190 ? -3.752 11.738 18.904 1.00 92.31 190 SER A N 1
ATOM 1522 C CA . SER A 1 190 ? -2.743 10.696 18.696 1.00 92.31 190 SER A CA 1
ATOM 1523 C C . SER A 1 190 ? -3.131 9.755 17.556 1.00 92.31 190 SER A C 1
ATOM 1525 O O . SER A 1 190 ? -2.293 9.484 16.693 1.00 92.31 190 SER A O 1
ATOM 1527 N N . CYS A 1 191 ? -4.394 9.316 17.491 1.00 92.56 191 CYS A N 1
ATOM 1528 C CA . CYS A 1 191 ? -4.881 8.478 16.390 1.00 92.56 191 CYS A CA 1
ATOM 1529 C C . CYS A 1 191 ? -4.789 9.202 15.043 1.00 92.56 191 CYS A C 1
ATOM 1531 O O . CYS A 1 191 ? -4.198 8.669 14.105 1.00 92.56 191 CYS A O 1
ATOM 1533 N N . ARG A 1 192 ? -5.270 10.449 14.949 1.00 92.56 192 ARG A N 1
ATOM 1534 C CA . ARG A 1 192 ? -5.181 11.251 13.713 1.00 92.56 192 ARG A CA 1
ATOM 1535 C C . ARG A 1 192 ? -3.738 11.481 13.273 1.00 92.56 192 ARG A C 1
ATOM 1537 O O . ARG A 1 192 ? -3.425 11.353 12.090 1.00 92.56 192 ARG A O 1
ATOM 1544 N N . SER A 1 193 ? -2.848 11.796 14.215 1.00 95.25 193 SER A N 1
ATOM 1545 C CA . SER A 1 193 ? -1.418 11.962 13.939 1.00 95.25 193 SER A CA 1
ATOM 1546 C C . SER A 1 193 ? -0.804 10.673 13.386 1.00 95.25 193 SER A C 1
ATOM 1548 O O . SER A 1 193 ? -0.068 10.707 12.396 1.00 95.25 193 SER A O 1
ATOM 1550 N N . ARG A 1 194 ? -1.153 9.515 13.962 1.00 95.31 194 ARG A N 1
ATOM 1551 C CA . ARG A 1 194 ? -0.654 8.218 13.497 1.00 95.31 194 ARG A CA 1
ATOM 1552 C C . ARG A 1 194 ? -1.201 7.843 12.121 1.00 95.31 194 ARG A C 1
ATOM 1554 O O . ARG A 1 194 ? -0.407 7.516 11.243 1.00 95.31 194 ARG A O 1
ATOM 1561 N N . ILE A 1 195 ? -2.506 8.002 11.897 1.00 94.62 195 ILE A N 1
ATOM 1562 C CA .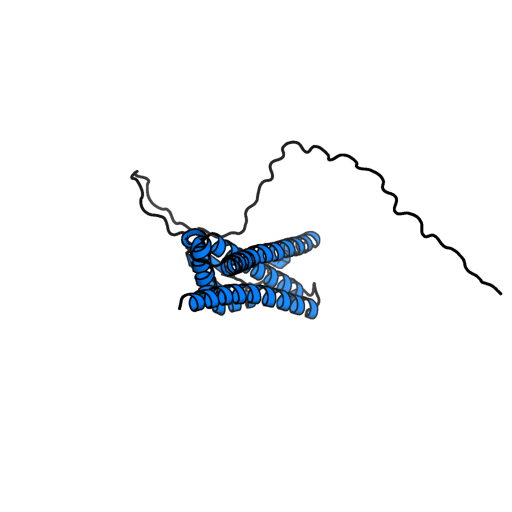 ILE A 1 195 ? -3.158 7.810 10.591 1.00 94.62 195 ILE A CA 1
ATOM 1563 C C . ILE A 1 195 ? -2.485 8.676 9.521 1.00 94.62 195 ILE A C 1
ATOM 1565 O O . ILE A 1 195 ? -2.119 8.175 8.458 1.00 94.62 195 ILE A O 1
ATOM 1569 N N . LYS A 1 196 ? -2.227 9.959 9.813 1.00 96.31 196 LYS A N 1
ATOM 1570 C CA . LYS A 1 196 ? -1.525 10.865 8.890 1.00 96.31 196 LYS A CA 1
ATOM 1571 C C . LYS A 1 196 ? -0.124 10.354 8.537 1.00 96.31 196 LYS A C 1
ATOM 1573 O O . LYS A 1 196 ? 0.246 10.376 7.365 1.00 96.31 196 LYS A O 1
ATOM 1578 N N . LYS A 1 197 ? 0.644 9.867 9.518 1.00 96.94 197 LYS A N 1
ATOM 1579 C CA . LYS A 1 197 ? 1.980 9.286 9.281 1.00 96.94 197 LYS A CA 1
ATOM 1580 C C . LYS A 1 197 ? 1.912 8.049 8.382 1.00 96.94 197 LYS A C 1
ATOM 1582 O O . LYS A 1 197 ? 2.668 7.967 7.417 1.00 96.94 197 LYS A O 1
ATOM 1587 N N . LEU A 1 198 ? 0.991 7.126 8.663 1.00 97.38 198 LEU A N 1
ATOM 1588 C CA . LEU A 1 198 ? 0.790 5.917 7.857 1.00 97.38 198 LEU A CA 1
ATOM 1589 C C . LEU A 1 198 ? 0.376 6.265 6.420 1.00 97.38 198 LEU A C 1
ATOM 1591 O O . LEU A 1 198 ? 0.944 5.737 5.465 1.00 97.38 198 LEU A O 1
ATOM 1595 N N . LYS A 1 199 ? -0.560 7.210 6.264 1.00 96.94 199 LYS A N 1
ATOM 1596 C CA . LYS A 1 199 ? -1.033 7.697 4.962 1.00 96.94 199 LYS A CA 1
ATOM 1597 C C . LYS A 1 199 ? 0.105 8.284 4.135 1.00 96.94 199 LYS A C 1
ATOM 1599 O O . LYS A 1 199 ? 0.229 7.948 2.957 1.00 96.94 199 LYS A O 1
ATOM 1604 N N . ASN A 1 200 ? 0.920 9.151 4.735 1.00 97.31 200 ASN A N 1
ATOM 1605 C CA . ASN A 1 200 ? 2.064 9.751 4.052 1.00 97.31 200 ASN A CA 1
ATOM 1606 C C . ASN A 1 200 ? 3.027 8.661 3.580 1.00 97.31 200 ASN A C 1
ATOM 1608 O O . ASN A 1 200 ? 3.360 8.619 2.404 1.00 97.31 200 ASN A O 1
ATOM 1612 N N . LYS A 1 201 ? 3.357 7.701 4.450 1.00 97.25 201 LYS A N 1
ATOM 1613 C CA . LYS A 1 201 ? 4.250 6.591 4.107 1.00 97.25 201 LYS A CA 1
ATOM 1614 C C . LYS A 1 201 ? 3.729 5.753 2.934 1.00 97.25 201 LYS A C 1
ATOM 1616 O O . LYS A 1 201 ? 4.486 5.459 2.013 1.00 97.25 201 LYS A O 1
ATOM 1621 N N . MET A 1 202 ? 2.438 5.414 2.927 1.00 97.81 202 MET A N 1
ATOM 1622 C CA . MET A 1 202 ? 1.828 4.661 1.823 1.00 97.81 202 MET A CA 1
ATOM 1623 C C . MET A 1 202 ? 1.788 5.473 0.515 1.00 97.81 202 MET A C 1
ATOM 1625 O O . MET A 1 202 ? 2.039 4.941 -0.569 1.00 97.81 202 MET A O 1
ATOM 1629 N N . THR A 1 203 ? 1.505 6.774 0.614 1.00 96.94 203 THR A N 1
ATOM 1630 C CA . THR A 1 203 ? 1.497 7.693 -0.535 1.00 96.94 203 THR A CA 1
ATOM 1631 C C . THR A 1 203 ? 2.899 7.845 -1.124 1.00 96.94 203 THR A C 1
ATOM 1633 O O . THR A 1 203 ? 3.052 7.776 -2.343 1.00 96.94 203 THR A O 1
ATOM 1636 N N . ASP A 1 204 ? 3.922 7.965 -0.277 1.00 96.19 204 ASP A N 1
ATOM 1637 C CA . ASP A 1 204 ? 5.325 8.083 -0.681 1.00 96.19 204 ASP A CA 1
ATOM 1638 C C . ASP A 1 204 ? 5.797 6.843 -1.443 1.00 96.19 204 ASP A C 1
ATOM 1640 O O . ASP A 1 204 ? 6.443 6.974 -2.482 1.00 96.19 204 ASP A O 1
ATOM 1644 N N . VAL A 1 205 ? 5.431 5.639 -0.980 1.00 96.44 205 VAL A N 1
ATOM 1645 C CA . VAL A 1 205 ? 5.719 4.388 -1.705 1.00 96.44 205 VAL A CA 1
ATOM 1646 C C . VAL A 1 205 ? 5.123 4.435 -3.112 1.00 96.44 205 VAL A C 1
ATOM 1648 O O . VAL A 1 205 ? 5.822 4.168 -4.089 1.00 96.44 205 VAL A O 1
ATOM 1651 N N . CYS A 1 206 ? 3.851 4.821 -3.242 1.00 97.00 206 CYS A N 1
ATOM 1652 C CA . CYS A 1 206 ? 3.199 4.915 -4.548 1.00 97.00 206 CYS A CA 1
ATOM 1653 C C . CYS A 1 206 ? 3.870 5.965 -5.449 1.00 97.00 206 CYS A C 1
ATOM 1655 O O . CYS A 1 206 ? 4.158 5.692 -6.614 1.00 97.00 206 CYS A O 1
ATOM 1657 N N . ALA A 1 207 ? 4.136 7.157 -4.912 1.00 95.44 207 ALA A N 1
ATOM 1658 C CA . ALA A 1 207 ? 4.719 8.269 -5.654 1.00 95.44 207 ALA A CA 1
ATOM 1659 C C . ALA A 1 207 ? 6.128 7.949 -6.168 1.00 95.44 207 ALA A C 1
ATOM 1661 O O . ALA A 1 207 ? 6.450 8.265 -7.311 1.00 95.44 207 ALA A O 1
ATOM 1662 N N . GLN A 1 208 ? 6.955 7.279 -5.365 1.00 94.81 208 GLN A N 1
ATOM 1663 C CA . GLN A 1 208 ? 8.315 6.919 -5.765 1.00 94.81 208 GLN A CA 1
ATOM 1664 C C . GLN A 1 208 ? 8.342 5.888 -6.883 1.00 94.81 208 GLN A C 1
ATOM 1666 O O . GLN A 1 208 ? 9.074 6.065 -7.852 1.00 94.81 208 GLN A O 1
ATOM 1671 N N . ILE A 1 209 ? 7.503 4.857 -6.800 1.00 96.38 209 ILE A N 1
ATOM 1672 C CA . ILE A 1 209 ? 7.376 3.863 -7.869 1.00 96.38 209 ILE A CA 1
ATOM 1673 C C . ILE A 1 209 ? 6.950 4.516 -9.186 1.00 96.38 209 ILE A C 1
ATOM 1675 O O . ILE A 1 209 ? 7.516 4.224 -10.241 1.00 96.38 209 ILE A O 1
ATOM 1679 N N . LEU A 1 210 ? 5.972 5.425 -9.132 1.00 95.25 210 LEU A N 1
ATOM 1680 C CA . LEU A 1 210 ? 5.554 6.200 -10.298 1.00 95.25 210 LEU A CA 1
ATOM 1681 C C . LEU A 1 210 ? 6.710 7.055 -10.837 1.00 95.25 210 LEU A C 1
ATOM 1683 O O . LEU A 1 210 ? 6.961 7.039 -12.040 1.00 95.25 210 LEU A O 1
ATOM 1687 N N . ALA A 1 211 ? 7.434 7.757 -9.963 1.00 93.56 211 ALA A N 1
ATOM 1688 C CA . ALA A 1 211 ? 8.541 8.628 -10.342 1.00 93.56 211 ALA A CA 1
ATOM 1689 C C . ALA A 1 211 ? 9.702 7.865 -10.997 1.00 93.56 211 ALA A C 1
ATOM 1691 O O . ALA A 1 211 ? 10.202 8.313 -12.025 1.00 93.56 211 ALA A O 1
ATOM 1692 N N . ILE A 1 212 ? 10.102 6.712 -10.449 1.00 93.31 212 ILE A N 1
ATOM 1693 C CA . ILE A 1 212 ? 11.151 5.858 -11.030 1.00 93.31 212 ILE A CA 1
ATOM 1694 C C . ILE A 1 212 ? 10.744 5.441 -12.441 1.00 93.31 212 ILE A C 1
ATOM 1696 O O . ILE A 1 212 ? 11.494 5.654 -13.390 1.00 93.31 212 ILE A O 1
ATOM 1700 N N . ARG A 1 213 ? 9.516 4.936 -12.600 1.00 93.38 213 ARG A N 1
ATOM 1701 C CA . ARG A 1 213 ? 8.983 4.556 -13.911 1.00 93.38 213 ARG A CA 1
ATOM 1702 C C . ARG A 1 213 ? 8.972 5.734 -14.892 1.00 93.38 213 ARG A C 1
ATOM 1704 O O . ARG A 1 213 ? 9.372 5.560 -16.034 1.00 93.38 213 ARG A O 1
ATOM 1711 N N . HIS A 1 214 ? 8.552 6.924 -14.464 1.00 91.31 214 HIS A N 1
ATOM 1712 C CA . HIS A 1 214 ? 8.525 8.103 -15.334 1.00 91.31 214 HIS A CA 1
ATOM 1713 C C . HIS A 1 214 ? 9.917 8.575 -15.760 1.00 91.31 214 HIS A C 1
ATOM 1715 O O . HIS A 1 214 ? 10.056 9.080 -16.868 1.00 91.31 214 HIS A O 1
ATOM 1721 N N . ARG A 1 215 ? 10.936 8.433 -14.903 1.00 88.94 215 ARG A N 1
ATOM 1722 C CA . ARG A 1 215 ? 12.322 8.756 -15.268 1.00 88.94 215 ARG A CA 1
ATOM 1723 C C . ARG A 1 215 ? 12.839 7.799 -16.337 1.00 88.94 215 ARG A C 1
ATOM 1725 O O . ARG A 1 215 ? 13.341 8.267 -17.345 1.00 88.94 215 ARG A O 1
ATOM 1732 N N . LEU A 1 216 ? 12.622 6.497 -16.158 1.00 86.75 216 LEU A N 1
ATOM 1733 C CA . LEU A 1 216 ? 13.050 5.483 -17.129 1.00 86.75 216 LEU A CA 1
ATOM 1734 C C . LEU A 1 216 ? 12.348 5.623 -18.480 1.00 86.75 216 LEU A C 1
ATOM 1736 O O . LEU A 1 216 ? 12.974 5.436 -19.514 1.00 86.75 216 LEU A O 1
ATOM 1740 N N . ASP A 1 217 ? 11.061 5.982 -18.481 1.00 84.50 217 ASP A N 1
ATOM 1741 C CA . ASP A 1 217 ? 10.335 6.240 -19.728 1.00 84.50 217 ASP A CA 1
ATOM 1742 C C . ASP A 1 217 ? 10.907 7.463 -20.485 1.00 84.50 217 ASP A C 1
ATOM 1744 O O . ASP A 1 217 ? 10.777 7.508 -21.700 1.00 84.50 217 ASP A O 1
ATOM 1748 N N . ARG A 1 218 ? 11.547 8.424 -19.796 1.00 81.50 218 ARG A N 1
ATOM 1749 C CA . ARG A 1 218 ? 12.198 9.600 -20.410 1.00 81.50 218 ARG A CA 1
ATOM 1750 C C . ARG A 1 218 ? 13.650 9.361 -20.816 1.00 81.50 218 ARG A C 1
ATOM 1752 O O . ARG A 1 218 ? 14.111 10.001 -21.744 1.00 81.50 218 ARG A O 1
ATOM 1759 N N . SER A 1 219 ? 14.373 8.482 -20.123 1.00 67.50 219 SER A N 1
ATOM 1760 C CA . SER A 1 219 ? 15.751 8.115 -20.489 1.00 67.50 219 SER A CA 1
ATOM 1761 C C . SER A 1 219 ? 15.831 7.305 -21.791 1.00 67.50 219 SER A C 1
ATOM 1763 O O . SER A 1 219 ? 16.916 7.142 -22.336 1.00 67.50 219 SER A O 1
ATOM 1765 N N . GLY A 1 220 ? 14.709 6.731 -22.242 1.00 58.50 220 GLY A N 1
ATOM 1766 C CA . GLY A 1 220 ? 14.616 5.937 -23.471 1.00 58.50 220 GLY A CA 1
ATOM 1767 C C . GLY A 1 220 ? 14.190 6.718 -24.721 1.00 58.50 220 GLY A C 1
ATOM 1768 O O . GLY A 1 220 ? 13.968 6.077 -25.749 1.00 58.50 220 GLY A O 1
ATOM 1769 N N . GLU A 1 221 ? 14.035 8.044 -24.620 1.00 49.69 221 GLU A N 1
ATOM 1770 C CA . GLU A 1 221 ? 13.905 8.990 -25.746 1.00 49.69 221 GLU A CA 1
ATOM 1771 C C . GLU A 1 221 ? 15.272 9.604 -26.074 1.00 49.69 221 GLU A C 1
ATOM 1773 O O . GLU A 1 221 ? 15.576 9.721 -27.283 1.00 49.69 221 GLU A O 1
#

Mean predicted aligned error: 14.03 Å

Foldseek 3Di:
DDDDDDDDDPDDPDDDDDDDDPDDPDDDDPPPDPPDFDQDDDDDDDDDDDPPPDPPQGKTKQWFQDPLLLVCCVPQVVLLLVLLVVLVCCQPPVVVVDDPVLNVLSVVLLVLLLVLLVVLVVVLVVLVVVCVVVVVVVVLVPPDGDPIDIDIDGRDDPSSVSNSSSSRSLRSLLSSLVSCPVVVVDDPVVSVVVNVVSSVSNNVSSVSSSVSSVVVVVVVD

Radius of gyration: 24.65 Å; Cα contacts (8 Å, |Δi|>4): 170; chains: 1; bounding box: 53×60×84 Å

pLDDT: mean 75.07, std 25.51, range [25.33, 98.12]

Sequence (221 aa):
MTDERNDNDVKEITELSAHELPESEDGGISVTREAVISAKGKNRGSYSGGPVRGGLRQYYELVLLSAEASNIAGRMLSGTMWSIHRLSVLLFFRQDSLSENEFVSVRDGLYRITHTSREFYAELCSVRKKIADRRLDSLLENVSLSSGFRRRMAVKSPMEKEFLVCLTNFDRLIVLYEFFWVNNLYNAFSCRSRIKKLKNKMTDVCAQILAIRHRLDRSGE

Secondary structure (DSSP, 8-state):
--------------------PPP---------------------S-------------EEEEEE-SHHHHHHHHHHHHHHHHHHHHHHHHHHH-GGGS-HHHHHHHHHHHHHHHHHHHHHHHHHHHHHHHHHHTT-HHHHTT----S-EEEEEE--SHHHHHHHHHHHHHHHHHHHHHHHHHTTSS-HHHHHHHHHHHHHHHHHHHHHHHHHHHHHHHHT-

Nearest PDB structures (foldseek):
  6n8a-assembly1_A  TM=7.494E-01  e=2.945E-04  Escherichia coli
  1aep-assembly1_A  TM=3.006E-01  e=2.996E+00  Locusta migratoria
  6ijc-assembly1_B  TM=2.968E-01  e=3.905E+00  Roseovarius nubinhibens ISM
  5f5p-assembly2_H  TM=2.895E-01  e=5.368E+00  Homo sapiens

Solvent-accessible surface area (backbone atoms only — not comparable to full-atom values): 13470 Å² total; per-residue (Å²): 135,85,79,91,79,84,78,86,80,92,72,81,94,73,89,80,78,91,75,79,80,80,87,76,74,94,71,84,82,81,78,82,82,73,80,83,67,60,72,85,73,87,84,84,80,82,94,77,92,72,89,78,90,64,86,77,80,59,59,41,55,45,74,29,51,27,70,67,44,28,53,49,44,76,73,41,43,70,59,33,46,52,29,46,49,53,52,50,46,40,64,75,76,39,48,90,77,45,55,71,71,53,48,51,52,51,52,52,47,57,48,47,39,52,52,52,25,49,53,36,43,53,51,43,52,56,52,50,49,55,33,58,79,66,68,40,62,75,62,57,77,67,58,81,70,53,92,44,43,70,47,80,43,74,67,88,42,73,65,42,48,44,45,53,50,26,51,48,36,48,18,53,43,45,46,52,40,49,50,32,34,78,68,65,73,42,59,59,68,59,35,53,53,49,47,52,52,54,50,49,54,56,48,49,52,43,52,49,41,41,50,53,45,55,50,56,66,56,74,74,112